Protein AF-A0A1E1MVP3-F1 (afdb_monomer)

Solvent-accessible surface area (backbone atoms only — not comparable to full-atom values): 10824 Å² total; per-residue (Å²): 91,40,32,38,31,72,46,99,88,71,44,66,45,82,46,84,36,57,92,91,64,66,75,75,60,40,77,59,86,79,88,74,74,61,94,80,25,64,49,39,46,82,33,49,86,76,66,42,78,87,32,74,37,32,61,58,55,52,50,46,51,53,51,22,48,77,73,72,25,74,27,30,36,40,69,60,37,40,40,60,90,85,43,67,64,62,55,45,68,72,43,52,85,49,44,64,58,49,24,73,73,45,67,44,53,60,59,52,77,73,69,41,70,62,81,82,51,52,71,71,63,62,56,53,51,36,73,84,66,87,62,98,47,66,35,48,50,45,59,70,42,30,78,72,69,74,50,88,80,85,89,64,93,85,63,43,41,68,54,40,39,52,54,50,52,51,47,50,52,54,51,58,63,47,54,68,57,77,77,106

Secondary structure (DSSP, 8-state):
-EEEEE-TTS-EEEEE--TTS---EEEE-----STT-SPPTTTTTT-GGGSTTHHHHHHHHHHHHHTT-SEEEEHHHHS-TT-HHHHHHHHHHHHHHHHHHH---HHHHTT--GGGS-HHHHHHTTTT---SSTTHHHHTTHHHHT------TTS-HHHHHHHHHHHHHHHHHHHHHHT-

pLDDT: mean 85.75, std 12.0, range [38.53, 96.44]

Nearest PDB structures (foldseek):
  7mq9-assembly1_LO  TM=2.225E-01  e=5.055E+00  Homo sapiens
  7mqa-assembly1_LO  TM=2.233E-01  e=8.620E+00  Homo sapiens

Mean predicted aligned error: 11.35 Å

Sequence (180 aa):
MRLLKFTPDGNLSLTEFSSHQLPQYAILSHTWGKDGDEVTSQEIPVDPRNKAGYAKIEFCGKRAAEDGLEYFWVDTCCIDKTSSAELQEAIGPYVSMLHEITGIAISALQGGDLLSFSVPERLTWAETRQTKREEDEAYSLFGIFDVRMSLDYGEGKTTAFERLQEEICKHAGKRHRDEV

Radius of gyration: 21.26 Å; Cα contacts (8 Å, |Δi|>4): 205; chains: 1; bounding box: 46×33×62 Å

Organism: Rhynchosporium secalis (NCBI:txid38038)

Structure (mmCIF, N/CA/C/O backbone):
data_AF-A0A1E1MVP3-F1
#
_entry.id   AF-A0A1E1MVP3-F1
#
loop_
_atom_site.group_PDB
_atom_site.id
_atom_site.type_symbol
_atom_site.label_atom_id
_atom_site.label_alt_id
_atom_site.label_comp_id
_atom_site.label_asym_id
_atom_site.label_entity_id
_atom_site.label_seq_id
_atom_site.pdbx_PDB_ins_code
_atom_site.Cartn_x
_atom_site.Cartn_y
_atom_site.Cartn_z
_atom_site.occupancy
_atom_site.B_iso_or_equiv
_atom_site.auth_seq_id
_atom_site.auth_comp_id
_atom_site.auth_asym_id
_atom_site.auth_atom_id
_atom_site.pdbx_PDB_model_num
ATOM 1 N N . MET A 1 1 ? 9.399 8.919 -13.571 1.00 84.06 1 MET A N 1
ATOM 2 C CA . MET A 1 1 ? 8.970 7.500 -13.511 1.00 84.06 1 MET A CA 1
ATOM 3 C C 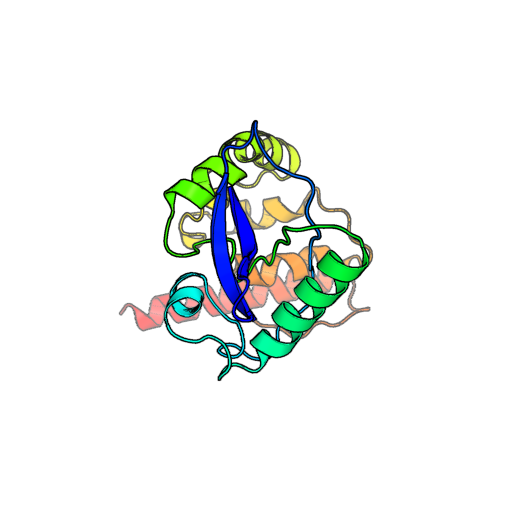. MET A 1 1 ? 10.068 6.634 -14.101 1.00 84.06 1 MET A C 1
ATOM 5 O O . MET A 1 1 ? 10.661 7.040 -15.091 1.00 84.06 1 MET A O 1
ATOM 9 N N . ARG A 1 2 ? 10.340 5.459 -13.528 1.00 90.38 2 ARG A N 1
ATOM 10 C CA . ARG A 1 2 ? 11.302 4.501 -14.092 1.00 90.38 2 ARG A CA 1
ATOM 11 C C . ARG A 1 2 ? 10.605 3.307 -14.708 1.00 90.38 2 ARG A C 1
ATOM 13 O O . ARG A 1 2 ? 9.595 2.860 -14.179 1.00 90.38 2 ARG A O 1
ATOM 20 N N . LEU A 1 3 ? 11.172 2.790 -15.788 1.00 93.44 3 LEU A N 1
ATOM 21 C CA . LEU A 1 3 ? 10.715 1.585 -16.472 1.00 93.44 3 LEU A CA 1
ATOM 22 C C . LEU A 1 3 ? 11.878 0.608 -16.632 1.00 93.44 3 LEU A C 1
ATOM 24 O O . LEU A 1 3 ? 13.029 1.023 -16.778 1.00 93.44 3 LEU A O 1
ATOM 28 N N . LEU A 1 4 ? 11.570 -0.684 -16.611 1.00 94.75 4 LEU A N 1
ATOM 29 C CA . LEU A 1 4 ? 12.503 -1.751 -16.942 1.00 94.75 4 LEU A CA 1
ATOM 30 C C . LEU A 1 4 ? 12.513 -2.012 -18.444 1.00 94.75 4 LEU A C 1
ATOM 32 O O . LEU A 1 4 ? 11.488 -1.896 -19.116 1.00 94.75 4 LEU A O 1
ATOM 36 N N . LYS A 1 5 ? 13.672 -2.442 -18.937 1.00 95.06 5 LYS A N 1
ATOM 37 C CA . LYS A 1 5 ? 13.821 -3.097 -20.236 1.00 95.06 5 LYS A CA 1
ATOM 38 C C . LYS A 1 5 ? 14.880 -4.186 -20.179 1.00 95.06 5 LYS A C 1
ATOM 40 O O . LYS A 1 5 ? 15.775 -4.143 -19.329 1.00 95.06 5 LYS A O 1
ATOM 45 N N . PHE A 1 6 ? 14.803 -5.121 -21.120 1.00 93.88 6 PHE A N 1
ATOM 46 C CA . PHE A 1 6 ? 15.916 -6.017 -21.400 1.00 93.88 6 PHE A CA 1
ATOM 47 C C . PHE A 1 6 ? 16.932 -5.332 -22.308 1.00 93.88 6 PHE A C 1
ATOM 49 O O . PHE A 1 6 ? 16.587 -4.740 -23.331 1.00 93.88 6 PHE A O 1
ATOM 56 N N . THR A 1 7 ? 18.198 -5.409 -21.931 1.00 90.12 7 THR A N 1
ATOM 57 C CA . THR A 1 7 ? 19.314 -5.011 -22.780 1.00 90.12 7 THR A CA 1
ATOM 58 C C . THR A 1 7 ? 19.594 -6.099 -23.831 1.00 90.12 7 THR A C 1
ATOM 60 O O . THR A 1 7 ? 19.158 -7.241 -23.664 1.00 90.12 7 THR A O 1
ATOM 63 N N . PRO A 1 8 ? 20.321 -5.796 -24.924 1.00 88.75 8 PRO A N 1
ATOM 64 C CA . PRO A 1 8 ? 20.622 -6.785 -25.969 1.00 88.75 8 PRO A CA 1
ATOM 65 C C . PRO A 1 8 ? 21.364 -8.040 -25.475 1.00 88.75 8 PRO A C 1
ATOM 67 O O . PRO A 1 8 ? 21.262 -9.100 -26.082 1.00 88.75 8 PRO A O 1
ATOM 70 N N . ASP A 1 9 ? 22.100 -7.927 -24.370 1.00 89.44 9 ASP A N 1
ATOM 71 C CA . ASP A 1 9 ? 22.793 -9.007 -23.657 1.00 89.44 9 ASP A CA 1
ATOM 72 C C . ASP A 1 9 ? 21.891 -9.782 -22.671 1.00 89.44 9 ASP A C 1
ATOM 74 O O . ASP A 1 9 ? 22.362 -10.687 -21.984 1.00 89.44 9 ASP A O 1
ATOM 78 N N . GLY A 1 10 ? 20.593 -9.466 -22.610 1.00 85.56 10 GLY A N 1
ATOM 79 C CA . GLY A 1 10 ? 19.603 -10.168 -21.786 1.00 85.56 10 GLY A CA 1
ATOM 80 C C . GLY A 1 10 ? 19.616 -9.779 -20.304 1.00 85.56 10 GLY A C 1
ATOM 81 O O . GLY A 1 10 ? 19.038 -10.486 -19.474 1.00 85.56 10 GLY A O 1
ATOM 82 N N . ASN A 1 11 ? 20.273 -8.673 -19.949 1.00 89.81 11 ASN A N 1
ATOM 83 C CA . ASN A 1 11 ? 20.263 -8.118 -18.598 1.00 89.81 11 ASN A CA 1
ATOM 84 C C . ASN A 1 11 ? 19.120 -7.105 -18.429 1.00 89.81 11 ASN A C 1
ATOM 86 O O . ASN A 1 11 ? 18.520 -6.650 -19.402 1.00 89.81 11 ASN A O 1
ATOM 90 N N . LEU A 1 12 ? 18.776 -6.776 -17.182 1.00 92.06 12 LEU A N 1
ATOM 91 C CA . LEU A 1 12 ? 17.776 -5.748 -16.889 1.00 92.06 12 LEU A CA 1
ATOM 92 C C . LEU A 1 12 ? 18.437 -4.381 -16.749 1.00 92.06 12 LEU A C 1
ATOM 94 O O . LEU A 1 12 ? 19.510 -4.250 -16.167 1.00 92.06 12 LEU A O 1
ATOM 98 N N . SER A 1 13 ? 17.749 -3.351 -17.230 1.00 92.94 13 SER A N 1
ATOM 99 C CA . SER A 1 13 ? 18.139 -1.958 -17.037 1.00 92.94 13 SER A CA 1
ATOM 100 C C . SER A 1 13 ? 16.930 -1.122 -16.629 1.00 92.94 13 SER A C 1
ATOM 102 O O . SER A 1 13 ? 15.841 -1.295 -17.177 1.00 92.94 13 SER A O 1
ATOM 104 N N . LEU A 1 14 ? 17.135 -0.210 -15.675 1.00 92.81 14 LEU A N 1
ATOM 105 C CA . LEU A 1 14 ? 16.173 0.827 -15.308 1.00 92.81 14 LEU A CA 1
ATOM 106 C C . LEU A 1 14 ? 16.440 2.083 -16.138 1.00 92.81 14 LEU A C 1
ATOM 108 O O . LEU A 1 14 ? 17.562 2.580 -16.180 1.00 92.81 14 LEU A O 1
ATOM 112 N N . THR A 1 15 ? 15.398 2.603 -16.779 1.00 92.19 15 THR A N 1
ATOM 113 C CA . THR A 1 15 ? 15.443 3.847 -17.557 1.00 92.19 15 THR A CA 1
ATOM 114 C C . THR A 1 15 ? 14.488 4.868 -16.950 1.00 92.19 15 THR A C 1
ATOM 116 O O . THR A 1 15 ? 13.333 4.545 -16.668 1.00 92.19 15 THR A O 1
ATOM 119 N N . GLU A 1 16 ? 14.963 6.095 -16.744 1.00 90.12 16 GLU A N 1
ATOM 120 C CA . GLU A 1 16 ? 14.170 7.208 -16.218 1.00 90.12 16 GLU A CA 1
ATOM 121 C C . GLU A 1 16 ? 13.454 7.978 -17.328 1.00 90.12 16 GLU A C 1
ATOM 123 O O . GLU A 1 16 ? 14.034 8.313 -18.359 1.00 90.12 16 GLU A O 1
ATOM 128 N N . PHE A 1 17 ? 12.188 8.298 -17.076 1.00 86.88 17 PHE A N 1
ATOM 129 C CA . PHE A 1 17 ? 11.327 9.080 -17.950 1.00 86.88 17 PHE A CA 1
ATOM 130 C C . PHE A 1 17 ? 10.625 10.192 -17.169 1.00 86.88 17 PHE A C 1
ATOM 132 O O . PHE A 1 17 ? 10.202 10.008 -16.020 1.00 86.88 17 PHE A O 1
ATOM 139 N N . SER A 1 18 ? 10.433 11.335 -17.827 1.00 81.81 18 SER A N 1
ATOM 140 C CA . SER A 1 18 ? 9.536 12.385 -17.343 1.00 81.81 18 SER A CA 1
ATOM 141 C C . SER A 1 18 ? 8.070 11.977 -17.550 1.00 81.81 18 SER A C 1
ATOM 143 O O . SER A 1 18 ? 7.749 11.203 -18.454 1.00 81.81 18 SER A O 1
ATOM 145 N N . SER A 1 19 ? 7.159 12.502 -16.727 1.00 70.25 19 SER A N 1
ATOM 146 C CA . SER A 1 19 ? 5.716 12.198 -16.793 1.00 70.25 19 SER A CA 1
ATOM 147 C C . SER A 1 19 ? 5.075 12.524 -18.149 1.00 70.25 19 SER A C 1
ATOM 149 O O . SER A 1 19 ? 4.086 11.904 -18.528 1.00 70.25 19 SER A O 1
ATOM 151 N N . HIS A 1 20 ? 5.644 13.468 -18.901 1.00 75.94 20 HIS A N 1
ATOM 152 C CA . HIS A 1 20 ? 5.130 13.919 -20.196 1.00 75.94 20 HIS A CA 1
ATOM 153 C C . HIS A 1 20 ? 5.689 13.143 -21.399 1.00 75.94 20 HIS A C 1
ATOM 155 O O . HIS A 1 20 ? 5.294 13.416 -22.531 1.00 75.94 20 HIS A O 1
ATOM 161 N N . GLN A 1 21 ? 6.614 12.202 -21.183 1.00 85.12 21 GLN A N 1
ATOM 162 C CA . GLN A 1 21 ? 7.318 11.476 -22.250 1.00 85.12 21 GLN A CA 1
ATOM 163 C C . GLN A 1 21 ? 7.393 9.973 -21.964 1.00 85.12 21 GLN A C 1
ATOM 165 O O . GLN A 1 21 ? 8.416 9.331 -22.200 1.00 85.12 21 GLN A O 1
ATOM 170 N N . LEU A 1 22 ? 6.311 9.408 -21.431 1.00 88.31 22 LEU A N 1
ATOM 171 C CA . LEU A 1 22 ? 6.244 7.977 -21.162 1.00 88.31 22 LEU A CA 1
ATOM 172 C C . LEU A 1 22 ? 5.999 7.194 -22.463 1.00 88.31 22 LEU A C 1
ATOM 174 O O . LEU A 1 22 ? 5.043 7.507 -23.181 1.00 88.31 22 LEU A O 1
ATOM 178 N N . PRO A 1 23 ? 6.826 6.178 -22.778 1.00 93.50 23 PRO A N 1
ATOM 179 C CA . PRO A 1 23 ? 6.538 5.254 -23.869 1.00 93.50 23 PRO A CA 1
ATOM 180 C C . PRO A 1 23 ? 5.327 4.378 -23.514 1.00 93.50 23 PRO A C 1
ATOM 182 O O . PRO A 1 23 ? 4.823 4.418 -22.394 1.00 93.50 23 PRO A O 1
ATOM 185 N N . GLN A 1 24 ? 4.864 3.547 -24.449 1.00 94.38 24 GLN A N 1
ATOM 186 C CA . GLN A 1 24 ? 3.963 2.450 -24.084 1.00 94.38 24 GLN A CA 1
ATOM 187 C C . GLN A 1 24 ? 4.744 1.401 -23.284 1.00 94.38 24 GLN A C 1
ATOM 189 O O . GLN A 1 24 ? 5.883 1.080 -23.629 1.00 94.38 24 GLN A O 1
ATOM 194 N N . TYR A 1 25 ? 4.140 0.881 -22.216 1.00 95.00 25 TYR A N 1
ATOM 195 C CA . TYR A 1 25 ? 4.764 -0.117 -21.351 1.00 95.00 25 TYR A CA 1
ATOM 196 C C . TYR A 1 25 ? 3.734 -1.081 -20.763 1.00 95.00 25 TYR A C 1
ATOM 198 O O . TYR A 1 25 ? 2.565 -0.733 -20.592 1.00 95.00 25 TYR A O 1
ATOM 206 N N . ALA A 1 26 ? 4.178 -2.294 -20.436 1.00 94.44 26 ALA A N 1
ATOM 207 C CA . ALA A 1 26 ? 3.371 -3.269 -19.706 1.00 94.44 26 ALA A CA 1
ATOM 208 C C . ALA A 1 26 ? 3.483 -3.045 -18.190 1.00 94.44 26 ALA A C 1
ATOM 210 O O . ALA A 1 26 ? 4.526 -2.624 -17.701 1.00 94.44 26 ALA A O 1
ATOM 211 N N . ILE A 1 27 ? 2.441 -3.368 -17.426 1.00 92.56 27 ILE A N 1
ATOM 212 C CA . ILE A 1 27 ? 2.468 -3.311 -15.956 1.00 92.56 27 ILE A CA 1
ATOM 213 C C . ILE A 1 27 ? 2.294 -4.719 -15.403 1.00 92.56 27 ILE A C 1
ATOM 215 O O . ILE A 1 27 ? 1.357 -5.423 -15.781 1.00 92.56 27 ILE A O 1
ATOM 219 N N . LEU A 1 28 ? 3.151 -5.101 -14.457 1.00 87.31 28 LEU A N 1
ATOM 220 C CA . LEU A 1 28 ? 2.947 -6.284 -13.632 1.00 87.31 28 LEU A CA 1
ATOM 221 C C . LEU A 1 28 ? 2.478 -5.868 -12.236 1.00 87.31 28 LEU A C 1
ATOM 223 O O . LEU A 1 28 ? 3.242 -5.300 -11.462 1.00 87.31 28 LEU A O 1
ATOM 227 N N . SER A 1 29 ? 1.238 -6.214 -11.897 1.00 75.56 29 SER A N 1
ATOM 228 C CA . SER A 1 29 ? 0.683 -6.071 -10.548 1.00 75.56 29 SER A CA 1
ATOM 229 C C . SER A 1 29 ? 0.390 -7.464 -9.994 1.00 75.56 29 SER A C 1
ATOM 231 O O . SER A 1 29 ? -0.440 -8.187 -10.544 1.00 75.56 29 SER A O 1
ATOM 233 N N . HIS A 1 30 ? 1.121 -7.894 -8.963 1.00 66.62 30 HIS A N 1
ATOM 234 C CA . HIS A 1 30 ? 0.937 -9.211 -8.353 1.00 66.62 30 HIS A CA 1
ATOM 235 C C . HIS A 1 30 ? 1.404 -9.225 -6.890 1.00 66.62 30 HIS A C 1
ATOM 237 O O . HIS A 1 30 ? 2.179 -8.374 -6.472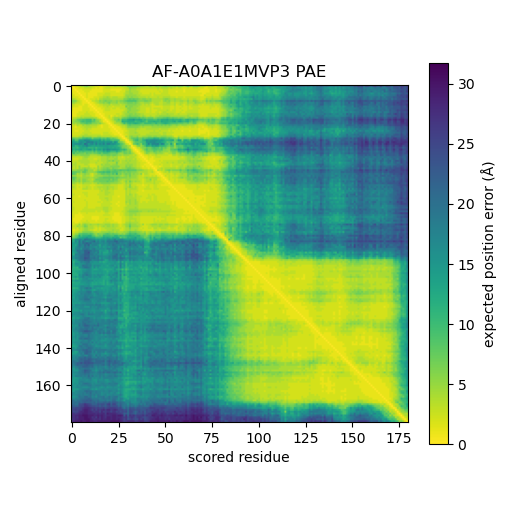 1.00 66.62 30 HIS A O 1
ATOM 243 N N . THR A 1 31 ? 0.962 -10.219 -6.115 1.00 62.75 31 THR A N 1
ATOM 244 C CA . THR A 1 31 ? 1.424 -10.418 -4.734 1.00 62.75 31 THR A CA 1
ATOM 245 C C . THR A 1 31 ? 2.797 -11.083 -4.719 1.00 62.75 31 THR A C 1
ATOM 247 O O . THR A 1 31 ? 2.984 -12.190 -5.254 1.00 62.75 31 THR A O 1
ATOM 250 N N . TRP A 1 32 ? 3.768 -10.414 -4.113 1.00 67.19 32 TRP A N 1
ATOM 251 C CA . TRP A 1 32 ? 5.122 -10.925 -3.963 1.00 67.19 32 TRP A CA 1
ATOM 252 C C . TRP A 1 32 ? 5.199 -12.079 -2.963 1.00 67.19 32 TRP A C 1
ATOM 254 O O . TRP A 1 32 ? 4.213 -12.434 -2.320 1.00 67.19 32 TRP A O 1
ATOM 264 N N . GLY A 1 33 ? 6.343 -12.766 -2.972 1.00 68.38 33 GLY A N 1
ATOM 265 C CA . GLY A 1 33 ? 6.618 -13.896 -2.085 1.00 68.38 33 GLY A CA 1
ATOM 266 C C . GLY A 1 33 ? 6.803 -13.448 -0.636 1.00 68.38 33 GLY A C 1
ATOM 267 O O . GLY A 1 33 ? 6.142 -12.528 -0.167 1.00 68.38 33 GLY A O 1
ATOM 268 N N . LYS A 1 34 ? 7.701 -14.103 0.097 1.00 73.75 34 LYS A N 1
ATOM 269 C CA . LYS A 1 34 ? 8.045 -13.646 1.448 1.00 73.75 34 LYS A CA 1
ATOM 270 C C . LYS A 1 34 ? 8.880 -12.367 1.367 1.00 73.75 34 LYS A C 1
ATOM 272 O O . LYS A 1 34 ? 9.561 -12.129 0.367 1.00 73.75 34 LYS A O 1
ATOM 277 N N . ASP A 1 35 ? 8.882 -11.592 2.448 1.00 61.69 35 ASP A N 1
ATOM 278 C CA . ASP A 1 35 ? 9.793 -10.458 2.600 1.00 61.69 35 ASP A CA 1
ATOM 279 C C . ASP A 1 35 ? 11.242 -10.918 2.348 1.00 61.69 35 ASP A C 1
ATOM 281 O O . ASP A 1 35 ? 11.720 -11.874 2.963 1.00 61.69 35 ASP A O 1
ATOM 285 N N . GLY A 1 36 ? 11.921 -10.266 1.398 1.00 69.56 36 GLY A N 1
ATOM 286 C CA . GLY A 1 36 ? 13.268 -10.627 0.933 1.00 69.56 3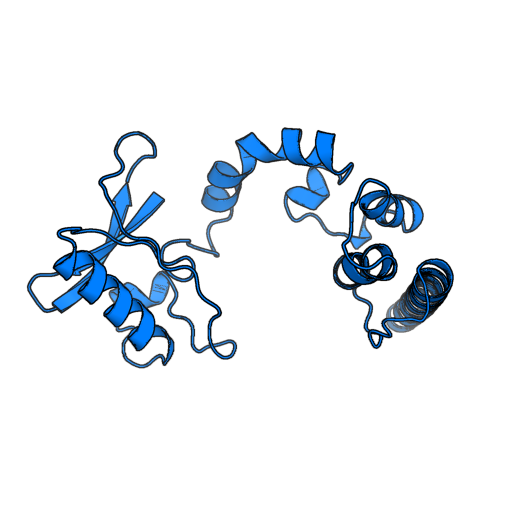6 GLY A CA 1
ATOM 287 C C . GLY A 1 36 ? 13.329 -11.303 -0.444 1.00 69.56 36 GLY A C 1
ATOM 288 O O . GLY A 1 36 ? 14.384 -11.268 -1.078 1.00 69.56 36 GLY A O 1
ATOM 289 N N . ASP A 1 37 ? 12.211 -11.832 -0.950 1.00 81.19 37 ASP A N 1
ATOM 290 C CA . ASP A 1 37 ? 12.141 -12.428 -2.294 1.00 81.19 37 ASP A CA 1
ATOM 291 C C . ASP A 1 37 ? 11.994 -11.372 -3.407 1.00 81.19 37 ASP A C 1
ATOM 293 O O . ASP A 1 37 ? 12.251 -11.667 -4.576 1.00 81.19 37 ASP A O 1
ATOM 297 N N . GLU A 1 38 ? 11.565 -10.153 -3.067 1.00 85.38 38 GLU A N 1
ATOM 298 C CA . GLU A 1 38 ? 11.391 -9.033 -4.001 1.00 85.38 38 GLU A CA 1
ATOM 299 C C . GLU A 1 38 ? 12.730 -8.474 -4.478 1.00 85.38 38 GLU A C 1
ATOM 301 O O . GLU A 1 38 ? 13.622 -8.214 -3.670 1.00 85.38 38 GLU A O 1
ATOM 306 N N . VAL A 1 39 ? 12.844 -8.214 -5.781 1.00 86.62 39 VAL A N 1
ATOM 307 C CA . VAL A 1 39 ? 13.969 -7.462 -6.355 1.00 86.62 39 VAL A CA 1
ATOM 308 C C . VAL A 1 39 ? 13.699 -5.970 -6.192 1.00 86.62 39 VAL A C 1
ATOM 310 O O . VAL A 1 39 ? 12.629 -5.499 -6.593 1.00 86.62 39 VAL A O 1
ATOM 313 N N . THR A 1 40 ? 14.665 -5.234 -5.644 1.00 87.56 40 THR A N 1
ATOM 314 C CA . THR A 1 40 ? 14.588 -3.776 -5.473 1.00 87.56 40 THR A CA 1
ATOM 315 C C . THR A 1 40 ? 15.305 -3.021 -6.593 1.00 87.56 40 THR A C 1
ATOM 317 O O . THR A 1 40 ? 16.042 -3.600 -7.393 1.00 87.56 40 THR A O 1
ATOM 320 N N . SER A 1 41 ? 15.112 -1.699 -6.657 1.00 84.38 41 SER A N 1
ATOM 321 C CA . SER A 1 41 ? 15.762 -0.844 -7.660 1.00 84.38 41 SER A CA 1
ATOM 322 C C . SER A 1 41 ? 17.294 -0.884 -7.568 1.00 84.38 41 SER A C 1
ATOM 324 O O . SER A 1 41 ? 17.975 -0.827 -8.591 1.00 84.38 41 SER A O 1
ATOM 326 N N . GLN A 1 42 ? 17.840 -1.040 -6.358 1.00 85.75 42 GLN A N 1
ATOM 327 C CA . GLN A 1 42 ? 19.280 -1.090 -6.087 1.00 85.75 42 GLN A CA 1
ATOM 328 C C . GLN A 1 42 ? 19.941 -2.396 -6.551 1.00 85.75 42 GLN A C 1
ATOM 330 O O . GLN A 1 42 ? 21.155 -2.436 -6.734 1.00 85.75 42 GLN A O 1
ATOM 335 N N . GLU A 1 43 ? 19.164 -3.460 -6.754 1.00 86.94 43 GLU A N 1
ATOM 336 C CA . GLU A 1 43 ? 19.680 -4.788 -7.110 1.00 86.94 43 GLU A CA 1
ATOM 337 C C . GLU A 1 43 ? 19.717 -5.032 -8.618 1.00 86.94 43 GLU A C 1
ATOM 339 O O . GLU A 1 43 ? 20.499 -5.861 -9.087 1.00 86.94 43 GLU A O 1
ATOM 344 N N . ILE A 1 44 ? 18.930 -4.267 -9.383 1.00 87.19 44 ILE A N 1
ATOM 345 C CA . ILE A 1 44 ? 18.949 -4.277 -10.850 1.00 87.19 44 ILE A CA 1
ATOM 346 C C . ILE A 1 44 ? 20.370 -4.123 -11.431 1.00 87.19 44 ILE A C 1
ATOM 348 O O . ILE A 1 44 ? 20.705 -4.910 -12.315 1.00 87.19 44 ILE A O 1
ATOM 352 N N . PRO A 1 45 ? 21.229 -3.187 -10.970 1.00 85.00 45 PRO A N 1
ATOM 353 C CA . PRO A 1 45 ? 22.573 -3.026 -11.530 1.00 85.00 45 PRO A CA 1
ATOM 354 C C . PRO A 1 45 ? 23.613 -4.061 -11.061 1.00 85.00 45 PRO A C 1
ATOM 356 O O . PRO A 1 45 ? 24.707 -4.070 -11.621 1.00 85.00 45 PRO A O 1
ATOM 359 N N . VAL A 1 46 ? 23.333 -4.887 -10.041 1.00 82.94 46 VAL A N 1
ATOM 360 C CA . VAL A 1 46 ? 24.341 -5.781 -9.429 1.00 82.94 46 VAL A CA 1
ATOM 361 C C . VAL A 1 46 ? 24.201 -7.222 -9.923 1.00 82.94 46 VAL A C 1
ATOM 363 O O . VAL A 1 46 ? 25.159 -7.745 -10.479 1.00 82.94 46 VAL A O 1
ATOM 366 N N . ASP A 1 47 ? 23.034 -7.841 -9.724 1.00 83.75 47 ASP A N 1
ATOM 367 C CA . ASP A 1 47 ? 22.537 -9.076 -10.364 1.00 83.75 47 ASP A CA 1
ATOM 368 C C . ASP A 1 47 ? 21.283 -9.531 -9.587 1.00 83.75 47 ASP A C 1
ATOM 370 O O . ASP A 1 47 ? 21.405 -10.078 -8.487 1.00 83.75 47 ASP A O 1
ATOM 374 N N . PRO A 1 48 ? 20.067 -9.326 -10.118 1.00 86.50 48 PRO A N 1
ATOM 375 C CA . PRO A 1 48 ? 18.840 -9.665 -9.402 1.00 86.50 48 PRO A CA 1
ATOM 376 C C . PRO A 1 48 ? 18.457 -11.156 -9.486 1.00 86.50 48 PRO A C 1
ATOM 378 O O . PRO A 1 48 ? 17.478 -11.567 -8.863 1.00 86.50 48 PRO A O 1
ATOM 381 N N . ARG A 1 49 ? 19.180 -11.984 -10.259 1.00 87.06 49 ARG A N 1
ATOM 382 C CA . ARG A 1 49 ? 18.780 -13.370 -10.598 1.00 87.06 49 ARG A CA 1
ATOM 383 C C . ARG A 1 49 ? 18.748 -14.3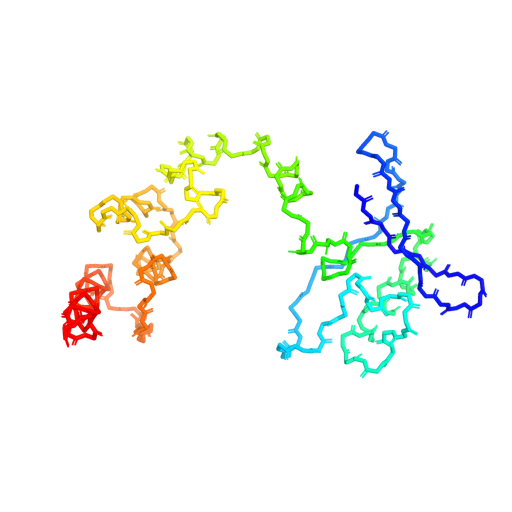32 -9.415 1.00 87.06 49 ARG A C 1
ATOM 385 O O . ARG A 1 49 ? 18.122 -15.386 -9.501 1.00 87.06 49 ARG A O 1
ATOM 392 N N . ASN A 1 50 ? 19.430 -13.994 -8.327 1.00 85.75 50 ASN A N 1
ATOM 393 C CA . ASN A 1 50 ? 19.465 -14.8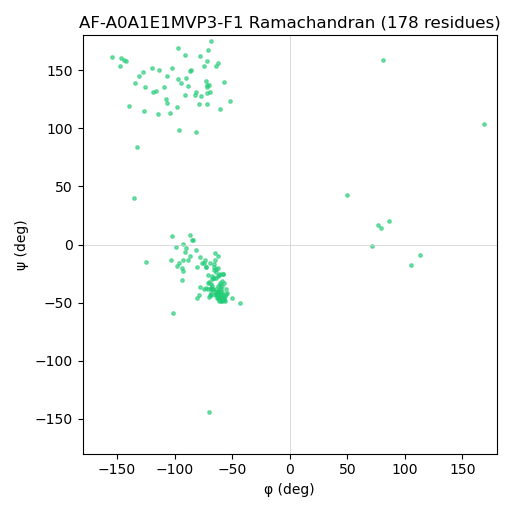02 -7.110 1.00 85.75 50 ASN A CA 1
ATOM 394 C C . ASN A 1 50 ? 18.153 -14.750 -6.306 1.00 85.75 50 ASN A C 1
ATOM 396 O O . ASN A 1 50 ? 17.958 -15.580 -5.417 1.00 85.75 50 ASN A O 1
ATOM 400 N N . LYS A 1 51 ? 17.250 -13.811 -6.610 1.00 85.31 51 LYS A N 1
ATOM 401 C CA . LYS A 1 51 ? 15.979 -13.654 -5.905 1.00 85.31 51 LYS A CA 1
ATOM 402 C C . LYS A 1 51 ? 14.837 -14.386 -6.592 1.00 85.31 51 LYS A C 1
ATOM 404 O O . LYS A 1 51 ? 14.656 -14.297 -7.804 1.00 85.31 51 LYS A O 1
ATOM 409 N N . ALA A 1 52 ? 13.986 -15.033 -5.796 1.00 84.56 52 ALA A N 1
ATOM 410 C CA . ALA A 1 52 ? 12.806 -15.735 -6.300 1.00 84.56 52 ALA A CA 1
ATOM 411 C C . ALA A 1 52 ? 11.842 -14.804 -7.065 1.00 84.56 52 ALA A C 1
ATOM 413 O O . ALA A 1 52 ? 11.202 -15.228 -8.029 1.00 84.56 52 ALA A O 1
ATOM 414 N N . GLY A 1 53 ? 11.771 -13.523 -6.688 1.00 85.00 53 GLY A N 1
ATOM 415 C CA . GLY A 1 53 ? 10.983 -12.509 -7.386 1.00 85.00 53 GLY A CA 1
ATOM 416 C C . GLY A 1 53 ? 11.453 -12.221 -8.815 1.00 85.00 53 GLY A C 1
ATOM 417 O O . GLY A 1 53 ? 10.635 -11.820 -9.644 1.00 85.00 53 GLY A O 1
ATOM 418 N N . TYR A 1 54 ? 12.721 -12.491 -9.151 1.00 89.69 54 TYR A N 1
ATOM 419 C CA . TYR A 1 54 ? 13.259 -12.240 -10.491 1.00 89.69 54 TYR A CA 1
ATOM 420 C C . TYR A 1 54 ? 12.510 -13.004 -11.580 1.00 89.69 54 TYR A C 1
ATOM 422 O O . TYR A 1 54 ? 12.241 -12.447 -12.639 1.00 89.69 54 TYR A O 1
ATOM 430 N N . ALA A 1 55 ? 12.093 -14.244 -11.309 1.00 89.62 55 ALA A N 1
ATOM 431 C CA . ALA A 1 55 ? 11.356 -15.057 -12.277 1.00 89.62 55 ALA A CA 1
ATOM 432 C C . ALA A 1 55 ? 10.072 -14.364 -12.768 1.00 89.62 55 ALA A C 1
ATOM 434 O O . ALA A 1 55 ? 9.683 -14.502 -13.927 1.00 89.62 55 ALA A O 1
ATOM 435 N N . LYS A 1 56 ? 9.423 -13.578 -11.903 1.00 88.56 56 LYS A N 1
ATOM 436 C CA . LYS A 1 56 ? 8.197 -12.848 -12.245 1.00 88.56 56 LYS A CA 1
ATOM 437 C C . LYS A 1 56 ? 8.486 -11.593 -13.068 1.00 88.56 56 LYS A C 1
ATOM 439 O O . LYS A 1 56 ? 7.735 -11.281 -13.989 1.00 88.56 56 LYS A O 1
ATOM 444 N N . ILE A 1 57 ? 9.593 -10.913 -12.772 1.00 91.31 57 ILE A N 1
ATOM 445 C CA . ILE A 1 57 ? 10.095 -9.791 -13.578 1.00 91.31 57 ILE A CA 1
ATOM 446 C C . ILE A 1 57 ? 10.459 -10.287 -14.975 1.00 91.31 57 ILE A C 1
ATOM 448 O O . ILE A 1 57 ? 10.049 -9.693 -15.970 1.00 91.31 57 ILE A O 1
ATOM 452 N N . GLU A 1 58 ? 11.168 -11.413 -15.048 1.00 92.69 58 GLU A N 1
ATOM 453 C CA . GLU A 1 58 ? 11.563 -12.027 -16.307 1.00 92.69 58 GLU A CA 1
ATOM 454 C C . GLU A 1 58 ? 10.342 -12.436 -17.140 1.00 92.69 58 GLU A C 1
ATOM 456 O O . GLU A 1 58 ? 10.275 -12.142 -18.333 1.00 92.69 58 GLU A O 1
ATOM 461 N N . PHE A 1 59 ? 9.344 -13.053 -16.501 1.00 91.94 59 PHE A N 1
ATOM 462 C CA . PHE A 1 59 ? 8.067 -13.379 -17.129 1.00 91.94 59 PHE A CA 1
ATOM 463 C C . PHE A 1 59 ? 7.377 -12.137 -17.709 1.00 91.94 59 PHE A C 1
ATOM 465 O O . PHE A 1 59 ? 6.958 -12.156 -18.867 1.00 91.94 59 PHE A O 1
ATOM 472 N N . CYS A 1 60 ? 7.284 -11.052 -16.934 1.00 93.12 60 CYS A N 1
ATOM 473 C CA . CYS A 1 60 ? 6.666 -9.816 -17.404 1.00 93.12 60 CYS A CA 1
ATOM 474 C C . CYS A 1 60 ? 7.407 -9.228 -18.602 1.00 93.12 60 CYS A C 1
ATOM 476 O O . CYS A 1 60 ? 6.763 -8.905 -19.596 1.00 93.12 60 CYS A O 1
ATOM 478 N N . GLY A 1 61 ? 8.737 -9.145 -18.547 1.00 93.25 61 GLY A N 1
ATOM 479 C CA . GLY A 1 61 ? 9.514 -8.612 -19.661 1.00 93.25 61 GLY A CA 1
ATOM 480 C C . GLY A 1 61 ? 9.403 -9.471 -20.926 1.00 93.25 61 GLY A C 1
ATOM 481 O O . GLY A 1 61 ? 9.293 -8.929 -22.022 1.00 93.25 61 GLY A O 1
ATOM 482 N N . LYS A 1 62 ? 9.367 -10.807 -20.791 1.00 94.00 62 LYS A N 1
ATOM 483 C CA . LYS A 1 62 ? 9.145 -11.722 -21.925 1.00 94.00 62 LYS A CA 1
ATOM 484 C C . LYS A 1 62 ? 7.771 -11.501 -22.555 1.00 94.00 62 LYS A C 1
ATOM 486 O O . LYS A 1 62 ? 7.683 -11.375 -23.771 1.00 94.00 62 LYS A O 1
ATOM 491 N N . ARG A 1 63 ? 6.716 -11.389 -21.739 1.00 95.31 63 ARG A N 1
ATOM 492 C CA . ARG A 1 63 ? 5.365 -11.097 -22.237 1.00 95.31 63 ARG A CA 1
ATOM 493 C C . ARG A 1 63 ? 5.277 -9.712 -22.881 1.00 95.31 63 ARG A C 1
ATOM 495 O O . ARG A 1 63 ? 4.738 -9.596 -23.970 1.00 95.31 63 ARG A O 1
ATOM 502 N N . ALA A 1 64 ? 5.863 -8.686 -22.266 1.00 94.88 64 ALA A N 1
ATOM 503 C CA . ALA A 1 64 ? 5.915 -7.346 -22.845 1.00 94.88 64 ALA A CA 1
ATOM 504 C C . ALA A 1 64 ? 6.566 -7.365 -24.239 1.00 94.88 64 ALA A C 1
ATOM 506 O O . ALA A 1 64 ? 6.010 -6.805 -25.179 1.00 94.88 64 ALA A O 1
ATOM 507 N N . ALA A 1 65 ? 7.680 -8.087 -24.398 1.00 93.38 65 ALA A N 1
ATOM 508 C CA . ALA A 1 65 ? 8.349 -8.239 -25.686 1.00 93.38 65 ALA A CA 1
ATOM 509 C C . ALA A 1 65 ? 7.499 -8.996 -26.726 1.00 93.38 65 ALA A C 1
ATOM 511 O O . ALA A 1 65 ? 7.464 -8.584 -27.885 1.00 93.38 65 ALA A O 1
ATOM 512 N N . GLU A 1 66 ? 6.795 -10.066 -26.329 1.00 95.25 66 GLU A N 1
ATOM 513 C CA . GLU A 1 66 ? 5.824 -10.772 -27.190 1.00 95.25 66 GLU A CA 1
ATOM 514 C C . GLU A 1 66 ? 4.707 -9.835 -27.678 1.00 95.25 66 GLU A C 1
ATOM 516 O O . GLU A 1 66 ? 4.281 -9.927 -28.830 1.00 95.25 66 GLU A O 1
ATOM 521 N N . ASP A 1 67 ? 4.293 -8.897 -26.827 1.00 95.06 67 ASP A N 1
ATOM 522 C CA . ASP A 1 67 ? 3.264 -7.897 -27.114 1.00 95.06 67 ASP A CA 1
ATOM 523 C C . ASP A 1 67 ? 3.820 -6.646 -27.838 1.00 95.06 67 ASP A C 1
ATOM 525 O O . ASP A 1 67 ? 3.085 -5.691 -28.095 1.00 95.06 67 ASP A O 1
ATOM 529 N N . GLY A 1 68 ? 5.113 -6.629 -28.194 1.00 94.56 68 GLY A N 1
ATOM 530 C CA . GLY A 1 68 ? 5.763 -5.522 -28.908 1.00 94.56 68 GLY A CA 1
ATOM 531 C C . GLY A 1 68 ? 6.090 -4.298 -28.041 1.00 94.56 68 GLY A C 1
ATOM 532 O O . GLY A 1 68 ? 6.338 -3.215 -28.573 1.00 94.56 68 GLY A O 1
ATOM 533 N N . LEU A 1 69 ? 6.096 -4.452 -26.718 1.00 96.38 69 LEU A N 1
ATOM 534 C CA . LEU A 1 69 ? 6.409 -3.408 -25.747 1.00 96.38 69 LEU A CA 1
ATOM 535 C C . LEU A 1 69 ? 7.871 -3.531 -25.295 1.00 96.38 69 LEU A C 1
ATOM 537 O O . LEU A 1 69 ? 8.274 -4.528 -24.701 1.00 96.38 69 LEU A O 1
ATOM 541 N N . GLU A 1 70 ? 8.672 -2.493 -25.552 1.00 95.62 70 GLU A N 1
ATOM 542 C CA . GLU A 1 70 ? 10.084 -2.444 -25.126 1.00 95.62 70 GLU A CA 1
ATOM 543 C C . GLU A 1 70 ? 10.221 -2.290 -23.602 1.00 95.62 70 GLU A C 1
ATOM 545 O O . GLU A 1 70 ? 11.170 -2.796 -22.998 1.00 95.62 70 GLU A O 1
ATOM 550 N N . TYR A 1 71 ? 9.268 -1.591 -22.984 1.00 96.44 71 TYR A N 1
ATOM 551 C CA . TYR A 1 71 ? 9.320 -1.209 -21.581 1.00 96.44 71 TYR A CA 1
ATOM 552 C C . TYR A 1 71 ? 8.237 -1.906 -20.764 1.00 96.44 71 TYR A C 1
ATOM 554 O O . TYR A 1 71 ? 7.132 -2.179 -21.238 1.00 96.44 71 TYR A O 1
ATOM 562 N N . PHE A 1 72 ? 8.536 -2.144 -19.493 1.00 95.62 72 PHE A N 1
ATOM 563 C CA . PHE A 1 72 ? 7.576 -2.659 -18.528 1.00 95.62 72 PHE A CA 1
ATOM 564 C C . PHE A 1 72 ? 7.839 -2.101 -17.129 1.00 95.62 72 PHE A C 1
ATOM 566 O O . PHE A 1 72 ? 8.917 -1.584 -16.835 1.00 95.62 72 PHE A O 1
ATOM 573 N N . TRP A 1 73 ? 6.831 -2.166 -16.269 1.00 94.31 73 TRP A N 1
ATOM 574 C CA . TRP A 1 73 ? 6.855 -1.593 -14.933 1.00 94.31 73 TRP A CA 1
ATOM 575 C C . TRP A 1 73 ? 6.506 -2.631 -13.876 1.00 94.31 73 TRP A C 1
ATOM 577 O O . TRP A 1 73 ? 5.547 -3.396 -14.015 1.00 94.31 73 TRP A O 1
ATOM 587 N N . VAL A 1 74 ? 7.296 -2.616 -12.807 1.00 90.69 74 VAL A N 1
ATOM 588 C CA . VAL A 1 74 ? 7.185 -3.503 -11.655 1.00 90.69 74 VAL A CA 1
ATOM 589 C C . VAL A 1 74 ? 7.435 -2.672 -10.398 1.00 90.69 74 VAL A C 1
ATOM 591 O O . VAL A 1 74 ? 8.513 -2.104 -10.230 1.00 90.69 74 VAL A O 1
ATOM 594 N N . ASP A 1 75 ? 6.450 -2.595 -9.510 1.00 84.44 75 ASP A N 1
ATOM 595 C CA . ASP A 1 75 ? 6.440 -1.696 -8.350 1.00 84.44 75 ASP A CA 1
ATOM 596 C C . ASP A 1 75 ? 7.663 -1.836 -7.432 1.00 84.44 75 ASP A C 1
ATOM 598 O O . ASP A 1 75 ? 8.204 -0.834 -6.965 1.00 84.44 75 ASP A O 1
ATOM 602 N N . THR A 1 76 ? 8.151 -3.057 -7.215 1.00 84.12 76 THR A N 1
ATOM 603 C CA . THR A 1 76 ? 9.255 -3.323 -6.277 1.00 84.12 76 THR A CA 1
ATOM 604 C C . THR A 1 76 ? 10.591 -2.726 -6.687 1.00 84.12 76 THR A C 1
ATOM 606 O O . THR A 1 76 ? 11.400 -2.408 -5.817 1.00 84.12 76 THR A O 1
ATOM 609 N N . CYS A 1 77 ? 10.834 -2.573 -7.990 1.00 86.38 77 CYS A N 1
ATOM 610 C CA . CYS A 1 77 ? 12.124 -2.137 -8.528 1.00 86.38 77 CYS A CA 1
ATOM 611 C C . CYS A 1 77 ? 12.041 -0.900 -9.428 1.00 86.38 77 CYS A C 1
ATOM 613 O O . CYS A 1 77 ? 13.064 -0.261 -9.662 1.00 86.38 77 CYS A O 1
ATOM 615 N N . CYS A 1 78 ? 10.852 -0.512 -9.894 1.00 86.12 78 CYS A N 1
ATOM 616 C CA . CYS A 1 78 ? 10.643 0.742 -10.619 1.00 86.12 78 CYS A CA 1
ATOM 617 C C . CYS A 1 78 ? 10.342 1.936 -9.697 1.00 86.12 78 CYS A C 1
ATOM 619 O O . CYS A 1 78 ? 10.406 3.078 -10.155 1.00 86.12 78 CYS A O 1
ATOM 621 N N . ILE A 1 79 ? 10.029 1.692 -8.420 1.00 80.44 79 ILE A N 1
ATOM 622 C CA . ILE A 1 79 ? 9.927 2.725 -7.384 1.00 80.44 79 ILE A CA 1
ATOM 623 C C . ILE A 1 79 ? 11.137 2.599 -6.459 1.00 80.44 79 ILE A C 1
ATOM 625 O O . ILE A 1 79 ? 11.379 1.545 -5.871 1.00 80.44 79 ILE A O 1
ATOM 629 N N . ASP A 1 80 ? 11.885 3.684 -6.282 1.00 72.88 80 ASP A N 1
ATOM 630 C CA . ASP A 1 80 ? 12.880 3.765 -5.218 1.00 72.88 80 ASP A CA 1
ATOM 631 C C . ASP A 1 80 ? 12.191 4.129 -3.916 1.00 72.88 80 ASP A C 1
ATOM 633 O O . ASP A 1 80 ? 11.954 5.296 -3.611 1.00 72.88 80 ASP A O 1
ATOM 637 N N . LYS A 1 81 ? 11.911 3.091 -3.132 1.00 65.69 81 LYS A N 1
ATOM 638 C CA . LYS A 1 81 ? 11.323 3.201 -1.797 1.00 65.69 81 LYS A CA 1
ATOM 639 C C . LYS A 1 81 ? 12.225 3.974 -0.810 1.00 65.69 81 LYS A C 1
ATOM 641 O O . LYS A 1 81 ? 11.766 4.293 0.280 1.00 65.69 81 LYS A O 1
ATOM 646 N N . THR A 1 82 ? 13.481 4.283 -1.164 1.00 63.31 82 THR A N 1
ATOM 647 C CA . THR A 1 82 ? 14.407 5.087 -0.340 1.00 63.31 82 THR A CA 1
ATOM 648 C C . THR A 1 82 ? 14.375 6.585 -0.663 1.00 63.31 82 THR A C 1
ATOM 650 O O . THR A 1 82 ? 14.848 7.391 0.138 1.00 63.31 82 THR A O 1
ATOM 653 N N . SER A 1 83 ? 13.770 6.981 -1.789 1.00 63.75 83 SER A N 1
ATOM 654 C CA . SER A 1 83 ? 13.609 8.383 -2.179 1.00 63.75 83 SER A CA 1
ATOM 655 C C . SER A 1 83 ? 12.230 8.896 -1.761 1.00 63.75 83 SER A C 1
ATOM 657 O O . SER A 1 83 ? 11.228 8.688 -2.447 1.00 63.75 83 SER A O 1
ATOM 659 N N . SER A 1 84 ? 12.168 9.603 -0.628 1.00 59.81 84 SER A N 1
ATOM 660 C CA . SER A 1 84 ? 10.934 10.251 -0.156 1.00 59.81 84 SER A CA 1
ATOM 661 C C . SER A 1 84 ? 10.402 11.304 -1.135 1.00 59.81 84 SER A C 1
ATOM 663 O O . SER A 1 84 ? 9.195 11.525 -1.189 1.00 59.81 84 SER A O 1
ATOM 665 N N . ALA A 1 85 ? 11.277 11.904 -1.951 1.00 56.94 85 ALA A N 1
ATOM 666 C CA . ALA A 1 85 ? 10.919 12.917 -2.940 1.00 56.94 85 ALA A CA 1
ATOM 667 C C . ALA A 1 85 ? 10.076 12.351 -4.098 1.00 56.94 85 ALA A C 1
ATOM 669 O O . ALA A 1 85 ? 9.079 12.962 -4.474 1.00 56.94 85 ALA A O 1
ATOM 670 N N . GLU A 1 86 ? 10.405 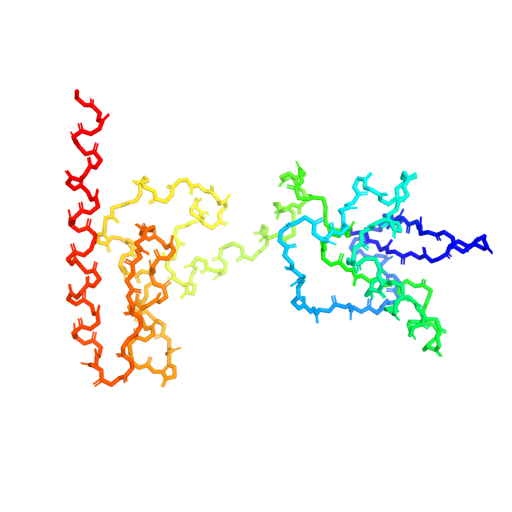11.162 -4.618 1.00 56.81 86 GLU A N 1
ATOM 671 C CA . GLU A 1 86 ? 9.589 10.528 -5.669 1.00 56.81 86 GLU A CA 1
ATOM 672 C C . GLU A 1 86 ? 8.207 10.111 -5.148 1.00 56.81 86 GLU A C 1
ATOM 674 O O . GLU A 1 86 ? 7.207 10.234 -5.859 1.00 56.81 86 GLU A O 1
ATOM 679 N N . LEU A 1 87 ? 8.134 9.662 -3.889 1.00 59.62 87 LEU A N 1
ATOM 680 C CA . LEU A 1 87 ? 6.868 9.341 -3.231 1.00 59.62 87 LEU A CA 1
ATOM 681 C C . LEU A 1 87 ? 5.987 10.597 -3.093 1.00 59.62 87 LEU A C 1
ATOM 683 O O . LEU A 1 87 ? 4.782 10.551 -3.342 1.00 59.62 87 LEU A O 1
ATOM 687 N N . GLN A 1 88 ? 6.597 11.735 -2.749 1.00 61.19 88 GLN A N 1
ATOM 688 C CA . GLN A 1 88 ? 5.906 13.014 -2.591 1.00 61.19 88 GLN A CA 1
ATOM 689 C C . GLN A 1 88 ? 5.444 13.617 -3.923 1.00 61.19 88 GLN A C 1
ATOM 691 O O . GLN A 1 88 ? 4.337 14.149 -3.976 1.00 61.19 88 GLN A O 1
ATOM 696 N N . GLU A 1 89 ? 6.224 13.508 -5.003 1.00 64.88 89 GLU A N 1
ATOM 697 C CA . GLU A 1 89 ? 5.804 13.973 -6.335 1.00 64.88 89 GLU A CA 1
ATOM 698 C C . GLU A 1 89 ? 4.664 13.127 -6.920 1.00 64.88 89 GLU A C 1
ATOM 700 O O . GLU A 1 89 ? 3.751 13.670 -7.544 1.00 64.88 89 GLU A O 1
ATOM 705 N N . ALA A 1 90 ? 4.678 11.808 -6.699 1.00 64.38 90 ALA A N 1
ATOM 706 C CA . ALA A 1 90 ? 3.650 10.909 -7.222 1.00 64.38 90 ALA A CA 1
ATOM 707 C C . ALA A 1 90 ? 2.314 11.023 -6.469 1.00 64.38 90 ALA A C 1
ATOM 709 O O . ALA A 1 90 ? 1.248 10.956 -7.083 1.00 64.38 90 ALA A O 1
ATOM 710 N N . ILE A 1 91 ? 2.364 11.191 -5.143 1.00 67.62 91 ILE A N 1
ATOM 711 C CA . ILE A 1 91 ? 1.169 11.216 -4.286 1.00 67.62 91 ILE A CA 1
ATOM 712 C C . ILE A 1 91 ? 0.668 12.645 -4.060 1.00 67.62 91 ILE A C 1
ATOM 714 O O . ILE A 1 91 ? -0.537 12.845 -3.926 1.00 67.62 91 ILE A O 1
ATOM 718 N N . GLY A 1 92 ? 1.560 13.641 -4.057 1.00 72.69 92 GLY A N 1
ATOM 719 C CA . GLY A 1 92 ? 1.281 15.043 -3.722 1.00 72.69 92 GLY A CA 1
ATOM 720 C C . GLY A 1 92 ? -0.008 15.611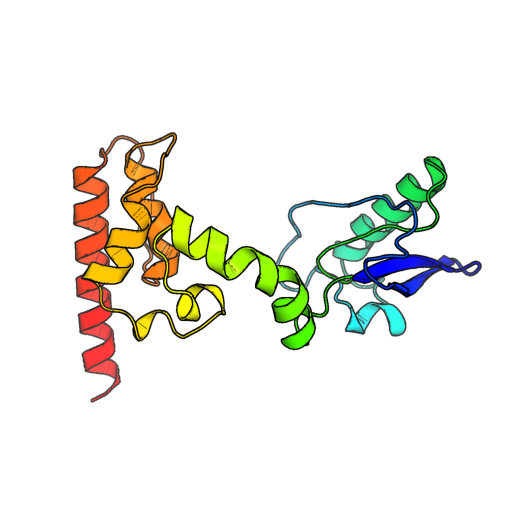 -4.327 1.00 72.69 92 GLY A C 1
ATOM 721 O O . GLY A 1 92 ? -0.832 16.121 -3.566 1.00 72.69 92 GLY A O 1
ATOM 722 N N . PRO A 1 93 ? -0.252 15.465 -5.645 1.00 79.31 93 PRO A N 1
ATOM 723 C CA . PRO A 1 93 ? -1.479 15.945 -6.286 1.00 79.31 93 PRO A CA 1
ATOM 724 C C . PRO A 1 93 ? -2.777 15.319 -5.748 1.00 79.31 93 PRO A C 1
ATOM 726 O O . PRO A 1 93 ? -3.838 15.930 -5.847 1.00 79.31 93 PRO A O 1
ATOM 729 N N . TYR A 1 94 ? -2.710 14.113 -5.179 1.00 86.19 94 TYR A N 1
ATOM 730 C CA . TYR A 1 94 ? -3.868 13.367 -4.683 1.00 86.19 94 TYR A CA 1
ATOM 731 C C . TYR A 1 94 ? -4.107 13.547 -3.181 1.00 86.19 94 TYR A C 1
ATOM 733 O O . TYR A 1 94 ? -5.202 13.248 -2.712 1.00 86.19 94 TYR A O 1
ATOM 741 N N . VAL A 1 95 ? -3.129 14.049 -2.417 1.00 89.06 95 VAL A N 1
ATOM 742 C CA . VAL A 1 95 ? -3.219 14.132 -0.946 1.00 89.06 95 VAL A CA 1
ATOM 743 C C . VAL A 1 95 ? -4.422 14.959 -0.492 1.00 89.06 95 VAL A C 1
ATOM 745 O O . VAL A 1 95 ? -5.168 14.520 0.381 1.00 89.06 95 VAL A O 1
ATOM 748 N N . SER A 1 96 ? -4.649 16.125 -1.101 1.00 88.50 96 SER A N 1
ATOM 749 C CA . SER A 1 96 ? -5.790 16.985 -0.759 1.00 88.50 96 SER A CA 1
ATOM 750 C C . SER A 1 96 ? -7.128 16.309 -1.063 1.00 88.50 96 SER A C 1
ATOM 752 O O . SER A 1 96 ? -8.017 16.309 -0.219 1.00 88.50 96 SER A O 1
ATOM 754 N N . MET A 1 97 ? -7.248 15.658 -2.222 1.00 92.50 97 MET A N 1
ATOM 755 C CA . MET A 1 97 ? -8.463 14.934 -2.609 1.00 92.50 97 MET A CA 1
ATOM 756 C C . MET A 1 97 ? -8.738 13.748 -1.676 1.00 92.50 97 MET A C 1
ATOM 758 O O . MET A 1 97 ? -9.872 13.523 -1.262 1.00 92.50 97 MET A O 1
ATOM 762 N N . LEU A 1 98 ? -7.699 12.992 -1.311 1.00 91.81 98 LEU A N 1
ATOM 763 C CA . LEU A 1 98 ? -7.823 11.886 -0.365 1.00 91.81 98 LEU A CA 1
ATOM 764 C C . LEU A 1 98 ? -8.255 12.381 1.015 1.00 91.81 98 LEU A C 1
ATOM 766 O O . LEU A 1 98 ? -9.127 11.765 1.623 1.00 91.81 98 LEU A O 1
ATOM 770 N N . HIS A 1 99 ? -7.693 13.492 1.490 1.00 92.56 99 HIS A N 1
ATOM 771 C CA . HIS A 1 99 ? -8.117 14.124 2.736 1.00 92.56 99 HIS A CA 1
ATOM 772 C C . HIS A 1 99 ? -9.604 14.507 2.697 1.00 92.56 99 HIS A C 1
ATOM 774 O O . HIS A 1 99 ? -10.346 14.141 3.604 1.00 92.56 99 HIS A O 1
ATOM 780 N N . GLU A 1 100 ? -10.056 15.165 1.627 1.00 91.56 100 GLU A N 1
ATOM 781 C CA . GLU A 1 100 ? -11.459 15.568 1.456 1.00 91.56 100 GLU A CA 1
ATOM 782 C C . GLU A 1 100 ? -12.429 14.376 1.451 1.00 91.56 100 GLU A C 1
ATOM 784 O O . GLU A 1 100 ? -13.514 14.462 2.021 1.00 91.56 100 GLU A O 1
ATOM 789 N N . ILE A 1 101 ? -12.043 13.253 0.836 1.00 90.38 101 ILE A N 1
ATOM 790 C CA . ILE A 1 101 ? -12.891 12.053 0.736 1.00 90.38 101 ILE A CA 1
ATOM 791 C C . ILE A 1 101 ? -12.891 11.247 2.041 1.00 90.38 101 ILE A C 1
ATOM 793 O O . ILE A 1 101 ? -13.931 10.743 2.467 1.00 90.38 101 ILE A O 1
ATOM 797 N N . THR A 1 102 ? -11.718 11.064 2.649 1.00 91.50 102 THR A N 1
ATOM 798 C CA . THR A 1 102 ? -11.524 10.106 3.751 1.00 91.50 102 THR A CA 1
ATOM 799 C C . THR A 1 102 ? -11.579 10.743 5.135 1.00 91.50 102 THR A C 1
ATOM 801 O O . THR A 1 102 ? -11.721 10.025 6.120 1.00 91.50 102 THR A O 1
ATOM 804 N N . GLY A 1 103 ? -11.409 12.065 5.233 1.00 92.00 103 GLY A N 1
ATOM 805 C CA . GLY A 1 103 ? -11.228 12.777 6.500 1.00 92.00 103 GLY A CA 1
ATOM 806 C C . GLY A 1 103 ? -9.867 12.539 7.172 1.00 92.00 103 GLY A C 1
ATOM 807 O O . GLY A 1 103 ? -9.594 13.131 8.214 1.00 92.00 103 GLY A O 1
ATOM 808 N N . ILE A 1 104 ? -8.990 11.710 6.592 1.00 93.88 104 ILE A N 1
ATOM 809 C CA . ILE A 1 104 ? -7.659 11.427 7.142 1.00 93.88 104 ILE A CA 1
ATOM 810 C C . ILE A 1 104 ? -6.791 12.679 7.016 1.00 93.88 104 ILE A C 1
ATOM 812 O O . ILE A 1 104 ? -6.712 13.283 5.945 1.00 93.88 104 ILE A O 1
ATOM 816 N N . ALA A 1 105 ? -6.122 13.077 8.100 1.00 94.06 105 ALA A N 1
ATOM 817 C CA . ALA A 1 105 ? -5.257 14.252 8.111 1.00 94.06 105 ALA A CA 1
ATOM 818 C C . ALA A 1 105 ? -4.152 14.167 7.040 1.00 94.06 105 ALA A C 1
ATOM 820 O O . ALA A 1 105 ? 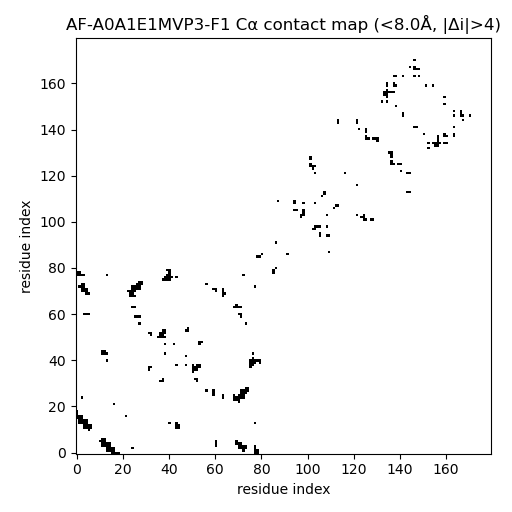-3.525 13.124 6.852 1.00 94.06 105 ALA A O 1
ATOM 821 N N . ILE A 1 106 ? -3.858 15.291 6.377 1.00 91.50 106 ILE A N 1
ATOM 822 C CA . ILE A 1 106 ? -2.809 15.383 5.344 1.00 91.50 106 ILE A CA 1
ATOM 823 C C . ILE A 1 106 ? -1.456 14.886 5.869 1.00 91.50 106 ILE A C 1
ATOM 825 O O . ILE A 1 106 ? -0.765 14.138 5.183 1.00 91.50 106 ILE A O 1
ATOM 829 N N . SER A 1 107 ? -1.099 15.247 7.103 1.00 91.12 107 SER A N 1
ATOM 830 C CA . SER A 1 107 ? 0.136 14.793 7.747 1.00 91.12 107 SER A CA 1
ATOM 831 C C . SER A 1 107 ? 0.173 13.276 7.943 1.00 91.12 107 SER A C 1
ATOM 833 O O . SER A 1 107 ? 1.231 12.682 7.763 1.00 91.12 107 SER A O 1
ATOM 835 N N . ALA A 1 108 ? -0.961 12.631 8.237 1.00 91.81 108 ALA A N 1
ATOM 836 C CA . ALA A 1 108 ? -1.047 11.171 8.303 1.00 91.81 108 ALA A CA 1
ATOM 837 C C . ALA A 1 108 ? -0.890 10.535 6.910 1.00 91.81 108 ALA A C 1
ATOM 839 O O . ALA A 1 108 ? -0.122 9.590 6.750 1.00 91.81 108 ALA A O 1
ATOM 840 N N . LEU A 1 109 ? -1.546 11.090 5.881 1.00 89.25 109 LEU A N 1
ATOM 841 C CA . LEU A 1 109 ? -1.422 10.626 4.487 1.00 89.25 109 LEU A CA 1
ATOM 842 C C . LEU A 1 109 ? 0.006 10.758 3.935 1.00 89.25 109 LEU A C 1
ATOM 844 O O . LEU A 1 109 ? 0.403 9.998 3.057 1.00 89.25 109 LEU A O 1
ATOM 848 N N . GLN A 1 110 ? 0.784 11.705 4.456 1.00 86.25 110 GLN A N 1
ATOM 849 C CA . GLN A 1 110 ? 2.191 11.911 4.108 1.00 86.25 110 GLN A CA 1
ATOM 850 C C . GLN A 1 110 ? 3.161 11.048 4.935 1.00 86.25 110 GLN A C 1
ATOM 852 O O . GLN A 1 110 ? 4.373 11.228 4.829 1.00 86.25 110 GLN A O 1
ATOM 857 N N . GLY A 1 111 ? 2.654 10.108 5.741 1.00 85.69 111 GLY A N 1
ATOM 858 C CA . GLY A 1 111 ? 3.475 9.190 6.536 1.00 85.69 111 GLY A CA 1
ATOM 859 C C . GLY A 1 111 ? 3.902 9.737 7.900 1.00 85.69 111 GLY A C 1
ATOM 860 O O . GLY A 1 111 ? 4.872 9.249 8.476 1.00 85.69 111 GLY A O 1
ATOM 861 N N . GLY A 1 112 ? 3.210 10.752 8.420 1.00 86.94 112 GLY A N 1
ATOM 862 C CA . GLY A 1 112 ? 3.384 11.212 9.795 1.00 86.94 112 GLY A CA 1
ATOM 863 C C . GLY A 1 112 ? 3.024 10.132 10.819 1.00 86.94 112 GLY A C 1
ATOM 864 O O . GLY A 1 112 ? 2.242 9.223 10.540 1.00 86.94 112 GLY A O 1
ATOM 865 N N . ASP A 1 113 ? 3.583 10.246 12.026 1.00 89.44 113 ASP A N 1
ATOM 866 C CA . ASP A 1 113 ? 3.315 9.304 13.114 1.00 89.44 113 ASP A CA 1
ATOM 867 C C . ASP A 1 113 ? 1.822 9.293 13.483 1.00 89.44 113 ASP A C 1
ATOM 869 O O . ASP A 1 113 ? 1.272 10.289 13.961 1.00 89.44 113 ASP A O 1
ATOM 873 N N . LEU A 1 114 ? 1.169 8.143 13.293 1.00 90.88 114 LEU A N 1
ATOM 874 C CA . LEU A 1 114 ? -0.254 7.952 13.579 1.00 90.88 114 LEU A CA 1
ATOM 875 C C . LEU A 1 114 ? -0.585 8.108 15.070 1.00 90.88 114 LEU A C 1
ATOM 877 O O . LEU A 1 114 ? -1.731 8.370 15.428 1.00 90.88 114 LEU A O 1
ATOM 881 N N . LEU A 1 115 ? 0.405 7.966 15.950 1.00 87.88 115 LEU A N 1
ATOM 882 C CA . LEU A 1 115 ? 0.233 8.109 17.395 1.00 87.88 115 LEU A CA 1
ATOM 883 C C . LEU A 1 115 ? 0.124 9.567 17.837 1.00 87.88 115 LEU A C 1
ATOM 885 O O . LEU A 1 115 ? -0.346 9.828 18.943 1.00 87.88 115 LEU A O 1
ATOM 889 N N . SER A 1 116 ? 0.504 10.509 16.970 1.00 90.31 116 SER A N 1
ATOM 890 C CA . SER A 1 116 ? 0.303 11.940 17.211 1.00 90.31 116 SER A CA 1
ATOM 891 C C . SER A 1 116 ? -1.174 12.354 17.155 1.00 90.31 116 SER A C 1
ATOM 893 O O . SER A 1 116 ? -1.532 13.410 17.676 1.00 90.31 116 SER A O 1
ATOM 895 N N . PHE A 1 117 ? -2.039 11.506 16.586 1.00 94.00 117 PHE A N 1
ATOM 896 C CA . PHE A 1 117 ? -3.477 11.734 16.480 1.00 94.00 117 PHE A CA 1
ATOM 897 C C . PHE A 1 117 ? -4.243 11.041 17.604 1.00 94.00 117 PHE A C 1
ATOM 899 O O . PHE A 1 117 ? -3.957 9.904 18.008 1.00 94.00 117 PHE A O 1
ATOM 906 N N . SER A 1 118 ? -5.282 11.722 18.082 1.00 93.88 118 SER A N 1
ATOM 907 C CA . SER A 1 118 ? -6.113 11.207 19.167 1.00 93.88 118 SER A CA 1
ATOM 908 C C . SER A 1 118 ? -6.857 9.929 18.755 1.00 93.88 118 SER A C 1
ATOM 910 O O . SER A 1 118 ? -7.139 9.695 17.579 1.00 93.88 118 SER A O 1
ATOM 912 N N . VAL A 1 119 ? -7.192 9.076 19.730 1.00 93.19 119 VAL A N 1
ATOM 913 C CA . VAL A 1 119 ? -7.996 7.871 19.462 1.00 93.19 119 VAL A CA 1
ATOM 914 C C . VAL A 1 119 ? -9.346 8.220 18.817 1.00 93.19 119 VAL A C 1
ATOM 916 O O . VAL A 1 119 ? -9.654 7.613 17.794 1.00 93.19 119 VAL A O 1
ATOM 919 N N . PRO A 1 120 ? -10.125 9.201 19.325 1.00 93.88 120 PRO A N 1
ATOM 920 C CA . PRO A 1 120 ? -11.385 9.584 18.692 1.00 93.88 120 PRO A CA 1
ATOM 921 C C . PRO A 1 120 ? -11.204 10.046 17.248 1.00 93.88 120 PRO A C 1
ATOM 923 O O . PRO A 1 120 ? -11.963 9.626 16.389 1.00 93.88 120 PRO A O 1
ATOM 926 N N . GLU A 1 121 ? -10.173 10.841 16.960 1.00 94.50 121 GLU A N 1
ATOM 927 C CA . GLU A 1 121 ? -9.882 11.295 15.596 1.00 94.50 121 GLU A CA 1
ATOM 928 C C . GLU A 1 121 ? -9.572 10.134 14.650 1.00 94.50 121 GLU A C 1
ATOM 930 O O . GLU A 1 121 ? -10.100 10.075 13.549 1.00 94.50 121 GLU A O 1
ATOM 935 N N . ARG A 1 122 ? -8.761 9.161 15.070 1.00 94.81 122 ARG A N 1
ATOM 936 C CA . ARG A 1 122 ? -8.460 8.001 14.219 1.00 94.81 122 ARG A CA 1
ATOM 937 C C . ARG A 1 122 ? -9.664 7.089 13.991 1.00 94.81 122 ARG A C 1
ATOM 939 O O . ARG A 1 122 ? -9.724 6.423 12.961 1.00 94.81 122 ARG A O 1
ATOM 946 N N . LEU A 1 123 ? -10.621 7.055 14.921 1.00 93.56 123 LEU A N 1
ATOM 947 C CA . LEU A 1 123 ? -11.876 6.321 14.736 1.00 93.56 123 LEU A CA 1
ATOM 948 C C . LEU A 1 123 ? -12.754 6.962 13.648 1.00 93.56 123 LEU A C 1
ATOM 950 O O . LEU A 1 123 ? -13.395 6.226 12.897 1.00 93.56 123 LEU A O 1
ATOM 954 N N . THR A 1 124 ? -12.743 8.296 13.501 1.00 94.00 124 THR A N 1
ATOM 955 C CA . THR A 1 124 ? -13.566 8.972 12.478 1.00 94.00 124 THR A CA 1
ATOM 956 C C . THR A 1 124 ? -13.124 8.634 11.051 1.00 94.00 124 THR A C 1
ATOM 958 O O . TH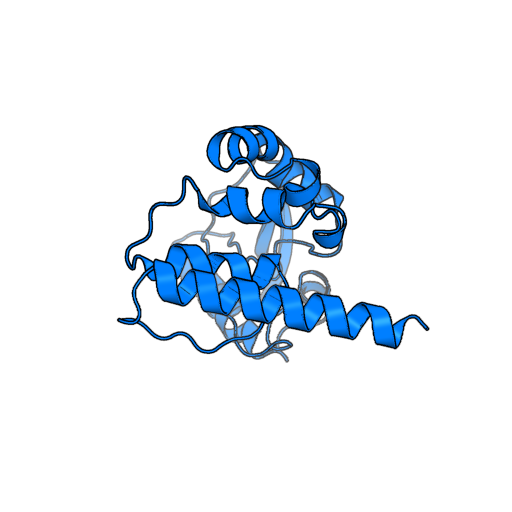R A 1 124 ? -13.931 8.675 10.127 1.00 94.00 124 THR A O 1
ATOM 961 N N . TRP A 1 125 ? -11.876 8.192 10.851 1.00 94.25 125 TRP A N 1
ATOM 962 C CA . TRP A 1 125 ? -11.332 7.802 9.538 1.00 94.25 125 TRP A CA 1
ATOM 963 C C . TRP A 1 125 ? -12.011 6.570 8.909 1.00 94.25 125 TRP A C 1
ATOM 965 O O . TRP A 1 125 ? -11.716 6.215 7.759 1.00 94.25 125 TRP A O 1
ATOM 975 N N . ALA A 1 126 ? -12.891 5.891 9.651 1.00 93.00 126 ALA A N 1
ATOM 976 C CA . ALA A 1 126 ? -13.738 4.816 9.145 1.00 93.00 126 ALA A CA 1
ATOM 977 C C . ALA A 1 126 ? -15.203 5.220 8.906 1.00 93.00 126 ALA A C 1
ATOM 979 O O . ALA A 1 126 ? -15.898 4.489 8.208 1.00 93.00 126 ALA A O 1
ATOM 980 N N . GLU A 1 127 ? -15.669 6.371 9.406 1.00 88.50 127 GLU A N 1
ATOM 981 C CA . GLU A 1 127 ? -17.103 6.719 9.450 1.00 88.50 127 GLU A CA 1
ATOM 982 C C . GLU A 1 127 ? -17.776 6.776 8.076 1.00 88.50 127 GLU A C 1
ATOM 984 O O . GLU A 1 127 ? -18.946 6.421 7.936 1.00 88.50 127 GLU A O 1
ATOM 989 N N . THR A 1 128 ? -17.053 7.226 7.051 1.00 87.56 128 THR A N 1
ATOM 990 C CA . THR A 1 128 ? -17.587 7.360 5.687 1.00 87.56 128 THR A CA 1
ATOM 991 C C . THR A 1 128 ? -17.331 6.129 4.819 1.00 87.56 128 THR A C 1
ATOM 993 O O . THR A 1 128 ? -17.705 6.113 3.642 1.00 87.56 128 THR A O 1
ATOM 996 N N . ARG A 1 129 ? -16.690 5.084 5.362 1.00 89.38 129 ARG A N 1
ATOM 997 C CA . ARG A 1 129 ? -16.328 3.892 4.592 1.00 89.38 129 ARG A CA 1
ATOM 998 C C . ARG A 1 129 ? -17.562 3.060 4.279 1.00 89.38 129 ARG A C 1
ATOM 1000 O O . ARG A 1 129 ? -18.436 2.852 5.110 1.00 89.38 129 ARG A O 1
ATOM 1007 N N . GLN A 1 130 ? -17.592 2.528 3.062 1.00 89.94 130 GLN A N 1
ATOM 1008 C CA . GLN A 1 130 ? -18.565 1.523 2.657 1.00 89.94 130 GLN A CA 1
ATOM 1009 C C . GLN A 1 130 ? -17.860 0.182 2.554 1.00 89.94 130 GLN A C 1
ATOM 1011 O O . GLN A 1 130 ? -16.903 0.028 1.793 1.00 89.94 130 GLN A O 1
ATOM 1016 N N . THR A 1 131 ? -18.338 -0.789 3.319 1.00 92.69 131 THR A N 1
ATOM 1017 C CA . THR A 1 131 ? -17.740 -2.116 3.381 1.00 92.69 131 THR A CA 1
ATOM 1018 C C . THR A 1 131 ? -18.724 -3.189 2.942 1.00 92.69 131 THR A C 1
ATOM 1020 O O . THR A 1 131 ? -19.942 -3.042 3.035 1.00 92.69 131 THR A O 1
ATOM 1023 N N . LYS A 1 132 ? -18.187 -4.295 2.414 1.00 92.19 132 LYS A N 1
ATOM 1024 C CA . LYS A 1 132 ? -19.000 -5.447 2.003 1.00 92.19 132 LYS A CA 1
ATOM 1025 C C . LYS A 1 132 ? -19.528 -6.220 3.212 1.00 92.19 132 LYS A C 1
ATOM 1027 O O . LYS A 1 132 ? -20.638 -6.746 3.161 1.00 92.19 132 LYS A O 1
ATOM 1032 N N . ARG A 1 133 ? -18.706 -6.336 4.256 1.00 93.50 133 ARG A N 1
ATOM 1033 C CA . ARG A 1 133 ? -19.071 -6.865 5.572 1.00 93.50 133 ARG A CA 1
ATOM 1034 C C . ARG A 1 133 ? -19.091 -5.702 6.549 1.00 93.50 133 ARG A C 1
ATOM 1036 O O . ARG A 1 133 ? -18.195 -4.865 6.512 1.00 93.50 133 ARG A O 1
ATOM 1043 N N . GLU A 1 134 ? -20.104 -5.628 7.395 1.00 94.19 134 GLU A N 1
ATOM 1044 C CA . GLU A 1 134 ? -20.262 -4.503 8.321 1.00 94.19 134 GLU A CA 1
ATOM 1045 C C . GLU A 1 134 ? -19.112 -4.426 9.345 1.00 94.19 134 GLU A C 1
ATOM 1047 O O . GLU A 1 134 ? -18.713 -3.342 9.760 1.00 94.19 134 GLU A O 1
ATOM 1052 N N . GLU A 1 135 ? -18.510 -5.569 9.678 1.00 95.50 135 GLU A N 1
ATOM 1053 C CA . GLU A 1 135 ? -17.379 -5.692 10.599 1.00 95.50 135 GLU A CA 1
ATOM 1054 C C . GLU A 1 135 ? -16.073 -5.135 10.015 1.00 95.50 135 GLU A C 1
ATOM 1056 O O . GLU A 1 135 ? -15.210 -4.664 10.759 1.00 95.50 135 GLU A O 1
ATOM 1061 N N . ASP A 1 136 ? -15.935 -5.122 8.681 1.00 95.06 136 ASP A N 1
ATOM 1062 C CA . ASP A 1 136 ? -14.734 -4.612 8.007 1.00 95.06 136 ASP A CA 1
ATOM 1063 C C . ASP A 1 136 ? -14.507 -3.116 8.292 1.00 95.06 136 ASP A C 1
ATOM 1065 O O . ASP A 1 136 ? -13.383 -2.630 8.159 1.00 95.06 136 ASP A O 1
ATOM 1069 N N . GLU A 1 137 ? -15.539 -2.376 8.710 1.00 93.31 137 GLU A N 1
ATOM 1070 C CA . GLU A 1 137 ? -15.391 -0.982 9.132 1.00 93.31 137 GLU A CA 1
ATOM 1071 C C . GLU A 1 137 ? -14.459 -0.885 10.350 1.00 93.31 137 GLU A C 1
ATOM 1073 O O . GLU A 1 137 ? -13.500 -0.109 10.325 1.00 93.31 137 GLU A O 1
ATOM 1078 N N . ALA A 1 138 ? -14.649 -1.761 11.346 1.00 94.50 138 ALA A N 1
ATOM 1079 C CA . ALA A 1 138 ? -13.755 -1.892 12.494 1.00 94.50 138 ALA A CA 1
ATOM 1080 C C . ALA A 1 138 ? -12.409 -2.512 12.092 1.00 94.50 138 ALA A C 1
ATOM 1082 O O . ALA A 1 138 ? -11.348 -2.017 12.472 1.00 94.50 138 ALA A O 1
ATOM 1083 N N . TYR A 1 139 ? -12.423 -3.581 11.291 1.00 94.81 139 TYR A N 1
ATOM 1084 C CA . TYR A 1 139 ? -11.195 -4.313 10.960 1.00 94.81 139 TYR A CA 1
ATOM 1085 C C . TYR A 1 139 ? -10.217 -3.500 10.111 1.00 94.81 139 TYR A C 1
ATOM 1087 O O . TYR A 1 139 ? -9.000 -3.642 10.241 1.00 94.81 139 TYR A O 1
ATOM 1095 N N . SER A 1 140 ? -10.728 -2.574 9.298 1.00 93.06 140 SER A N 1
ATOM 1096 C CA . SER A 1 140 ? -9.896 -1.661 8.515 1.00 93.06 140 SER A CA 1
ATOM 1097 C C . SER A 1 140 ? -9.063 -0.690 9.366 1.00 93.06 140 SER A C 1
ATOM 1099 O O . SER A 1 140 ? -8.129 -0.076 8.848 1.00 93.06 140 SER A O 1
ATOM 1101 N N . LEU A 1 141 ? -9.363 -0.570 10.666 1.00 93.94 141 LEU A N 1
ATOM 1102 C CA . LEU A 1 141 ? -8.652 0.285 11.616 1.00 93.94 141 LEU A CA 1
ATOM 1103 C C . LEU A 1 141 ? -7.494 -0.425 12.336 1.00 93.94 141 LEU A C 1
ATOM 1105 O O . LEU A 1 141 ? -6.724 0.239 13.030 1.00 93.94 141 LEU A O 1
ATOM 1109 N N . PHE A 1 142 ? -7.310 -1.740 12.168 1.00 92.94 142 PHE A N 1
ATOM 1110 C CA . PHE A 1 142 ? -6.289 -2.491 12.916 1.00 92.94 142 PHE A CA 1
ATOM 1111 C C . PHE A 1 142 ? -4.882 -1.935 12.716 1.00 92.94 142 PHE A C 1
ATOM 1113 O O . PHE A 1 142 ? -4.171 -1.692 13.688 1.00 92.94 142 PHE A O 1
ATOM 1120 N N . GLY A 1 143 ? -4.508 -1.672 11.461 1.00 88.31 143 GLY A N 1
ATOM 1121 C CA . GLY A 1 143 ? -3.208 -1.088 11.131 1.00 88.31 143 GLY A CA 1
ATOM 1122 C C . GLY A 1 143 ? -3.054 0.356 11.614 1.00 88.31 143 GLY A C 1
ATOM 1123 O O . GLY A 1 143 ? -1.955 0.768 11.960 1.00 88.31 143 GLY A O 1
ATOM 1124 N N . ILE A 1 144 ? -4.154 1.113 11.700 1.00 92.06 144 ILE A N 1
ATOM 1125 C CA . ILE A 1 144 ? -4.147 2.503 12.182 1.00 92.06 144 ILE A CA 1
ATOM 1126 C C . ILE A 1 144 ? -3.884 2.565 13.693 1.00 92.06 144 ILE A C 1
ATOM 1128 O O . ILE A 1 144 ? -3.246 3.507 14.168 1.00 92.06 144 ILE A O 1
ATOM 1132 N N . PHE A 1 145 ? -4.358 1.571 14.449 1.00 92.06 145 PHE A N 1
ATOM 1133 C CA . PHE A 1 145 ? -4.167 1.474 15.899 1.00 92.06 145 PHE A CA 1
ATOM 1134 C C . PHE A 1 145 ? -3.035 0.532 16.329 1.00 92.06 145 PHE A C 1
ATOM 1136 O O . PHE A 1 145 ? -2.771 0.444 17.526 1.00 92.06 145 PHE A O 1
ATOM 1143 N N . ASP A 1 146 ? -2.370 -0.141 15.385 1.00 89.50 146 ASP A N 1
ATOM 1144 C CA . ASP A 1 146 ? -1.374 -1.195 15.638 1.00 89.50 146 ASP A CA 1
ATOM 1145 C C . ASP A 1 146 ? -1.879 -2.275 16.619 1.00 89.50 146 ASP A C 1
ATOM 1147 O O . ASP A 1 146 ? -1.194 -2.727 17.542 1.00 89.50 146 ASP A O 1
ATOM 1151 N N . VAL A 1 147 ? -3.137 -2.684 16.437 1.00 90.50 147 VAL A N 1
ATOM 1152 C CA . VAL A 1 147 ? -3.771 -3.742 17.234 1.00 90.50 147 VAL A CA 1
ATOM 1153 C C . VAL A 1 147 ? -3.815 -5.051 16.460 1.00 90.50 147 VAL A C 1
ATOM 1155 O O . VAL A 1 147 ? -3.876 -5.084 15.230 1.00 90.50 147 VAL A O 1
ATOM 1158 N N . ARG A 1 148 ? -3.808 -6.162 17.198 1.00 88.06 148 ARG A N 1
ATOM 1159 C CA . ARG A 1 148 ? -3.934 -7.507 16.634 1.00 88.06 148 ARG A CA 1
ATOM 1160 C C . ARG A 1 148 ? -5.068 -8.236 17.331 1.00 88.06 148 ARG A C 1
ATOM 1162 O O . ARG A 1 148 ? -4.964 -8.549 18.511 1.00 88.06 148 ARG A O 1
ATOM 1169 N N . MET A 1 149 ? -6.116 -8.551 16.582 1.00 87.38 149 MET A N 1
ATOM 1170 C CA . MET A 1 149 ? -7.233 -9.375 17.038 1.00 87.38 149 MET A CA 1
ATOM 1171 C C . MET A 1 149 ? -7.713 -10.290 15.909 1.00 87.38 149 MET A C 1
ATOM 1173 O O . MET A 1 149 ? -7.455 -10.033 14.734 1.00 87.38 149 MET A O 1
ATOM 1177 N N . SER A 1 150 ? -8.388 -11.381 16.263 1.00 90.44 150 SER A N 1
ATOM 1178 C CA . SER A 1 150 ? -8.951 -12.325 15.293 1.00 90.44 150 SER A CA 1
ATOM 1179 C C . SER A 1 150 ? -10.166 -11.734 14.574 1.00 90.44 150 SER A C 1
ATOM 1181 O O . SER A 1 150 ? -11.032 -11.155 15.228 1.00 90.44 150 SER A O 1
ATOM 1183 N N . LEU A 1 151 ? -10.251 -11.929 13.257 1.00 92.38 151 LEU A N 1
ATOM 1184 C CA . LEU A 1 151 ? -11.443 -11.608 12.465 1.00 92.38 151 LEU A CA 1
ATOM 1185 C C . LEU A 1 151 ? -12.549 -12.624 12.781 1.00 92.38 151 LEU A C 1
ATOM 1187 O O . LEU A 1 151 ? -12.289 -13.827 12.732 1.00 92.38 151 LEU A O 1
ATOM 1191 N N . ASP A 1 152 ? -13.754 -12.149 13.082 1.00 93.12 152 ASP A N 1
ATOM 1192 C CA . ASP A 1 152 ? -14.929 -12.978 13.369 1.00 93.12 152 ASP A CA 1
ATOM 1193 C C . ASP A 1 152 ? -16.145 -12.474 12.579 1.00 93.12 152 ASP A C 1
ATOM 1195 O O . ASP A 1 152 ? -16.957 -11.675 13.042 1.00 93.12 152 ASP A O 1
ATOM 1199 N N . TYR A 1 153 ? -16.241 -12.912 11.325 1.00 93.88 153 TYR A N 1
ATOM 1200 C CA . TYR A 1 153 ? -17.338 -12.518 10.448 1.00 93.88 153 TYR A CA 1
ATOM 1201 C C . TYR A 1 153 ? -18.649 -13.182 10.873 1.00 93.88 153 TYR A C 1
ATOM 1203 O O . TYR A 1 153 ? -18.775 -14.407 10.832 1.00 93.88 153 TYR A O 1
ATOM 1211 N N . GLY A 1 154 ? -19.650 -12.362 11.181 1.00 93.38 154 GLY A N 1
ATOM 1212 C CA . GLY A 1 154 ? -20.915 -12.776 11.778 1.00 93.38 154 GLY A CA 1
ATOM 1213 C C . GLY A 1 154 ? -21.117 -12.250 13.200 1.00 93.38 154 GLY A C 1
ATOM 1214 O O . GLY A 1 154 ? -22.229 -12.377 13.711 1.00 93.38 154 GLY A O 1
ATOM 1215 N N . GLU A 1 155 ? -20.099 -11.642 13.824 1.00 95.00 155 GLU A N 1
ATOM 1216 C CA . GLU A 1 155 ? -20.247 -10.980 15.129 1.00 95.00 155 GLU A CA 1
ATOM 1217 C C . GLU A 1 155 ? -21.032 -9.659 15.043 1.00 95.00 155 GLU A C 1
ATOM 1219 O O . GLU A 1 155 ? -21.582 -9.196 16.041 1.00 95.00 155 GLU A O 1
ATOM 1224 N N . GLY A 1 156 ? -21.126 -9.074 13.844 1.00 94.88 156 GLY A N 1
ATOM 1225 C CA . GLY A 1 156 ? -21.790 -7.798 13.603 1.00 94.88 156 GLY A CA 1
ATOM 1226 C C . GLY A 1 156 ? -20.920 -6.586 13.948 1.00 94.88 156 GLY A C 1
ATOM 1227 O O . GLY A 1 156 ? -19.962 -6.654 14.723 1.00 94.88 156 GLY A O 1
ATOM 1228 N N . LYS A 1 157 ? -21.257 -5.429 13.363 1.00 94.06 157 LYS A N 1
ATOM 1229 C CA . LYS A 1 157 ? -20.429 -4.214 13.446 1.00 94.06 157 LYS A CA 1
ATOM 1230 C C . LYS A 1 157 ? -20.169 -3.767 14.885 1.00 94.06 157 LYS A C 1
ATOM 1232 O O . LYS A 1 157 ? -19.041 -3.424 15.228 1.00 94.06 157 LYS A O 1
ATOM 1237 N N . THR A 1 158 ? -21.201 -3.750 15.726 1.00 94.94 158 THR A N 1
ATOM 1238 C CA . THR A 1 158 ? -21.099 -3.250 17.106 1.00 94.94 158 THR A CA 1
ATOM 1239 C C . THR A 1 158 ? -20.097 -4.057 17.925 1.00 94.94 158 THR A C 1
ATOM 1241 O O . THR A 1 158 ? -19.196 -3.473 18.519 1.00 94.94 158 THR A O 1
ATOM 1244 N N . THR A 1 159 ? -20.194 -5.386 17.892 1.00 96.12 159 THR A N 1
ATOM 1245 C CA . THR A 1 159 ? -19.297 -6.274 18.643 1.00 96.12 159 THR A CA 1
ATOM 1246 C C . THR A 1 159 ? -17.860 -6.199 18.124 1.00 96.12 159 THR A C 1
ATOM 1248 O O . THR A 1 159 ? -16.922 -6.137 18.922 1.00 96.12 159 THR A O 1
ATOM 1251 N N . ALA A 1 160 ? -17.667 -6.086 16.805 1.00 96.00 160 ALA A N 1
ATOM 1252 C CA . ALA A 1 160 ? -16.345 -5.856 16.223 1.00 96.00 160 ALA A CA 1
ATOM 1253 C C . ALA A 1 160 ? -15.702 -4.549 16.739 1.00 96.00 160 ALA A C 1
ATOM 1255 O O . ALA A 1 160 ? -14.518 -4.530 17.089 1.00 96.00 160 ALA A O 1
ATOM 1256 N N . PHE A 1 161 ? -16.481 -3.464 16.841 1.00 94.94 161 PHE A N 1
ATOM 1257 C CA . PHE A 1 161 ? -16.017 -2.184 17.391 1.00 94.94 161 PHE A CA 1
ATOM 1258 C C . PHE A 1 161 ? -15.735 -2.240 18.898 1.00 94.94 161 PHE A C 1
ATOM 1260 O O . PHE A 1 161 ? -14.753 -1.647 19.344 1.00 94.94 161 PHE A O 1
ATOM 1267 N N . GLU A 1 162 ? -16.544 -2.954 19.682 1.00 95.25 162 GLU A N 1
ATOM 1268 C CA . GLU A 1 162 ? -16.302 -3.155 21.119 1.00 95.25 162 GLU A CA 1
ATOM 1269 C C . GLU A 1 162 ? -14.955 -3.851 21.351 1.00 95.25 162 GLU A C 1
ATOM 1271 O O . GLU A 1 162 ? -14.112 -3.357 22.103 1.00 95.25 162 GLU A O 1
ATOM 1276 N N . ARG A 1 163 ? -14.692 -4.943 20.623 1.00 95.88 163 ARG A N 1
ATOM 1277 C CA . ARG A 1 163 ? -13.413 -5.664 20.694 1.00 95.88 163 ARG A CA 1
ATOM 1278 C C . ARG A 1 163 ? -12.233 -4.798 20.255 1.00 95.88 163 ARG A C 1
ATOM 1280 O O . ARG A 1 163 ? -11.182 -4.827 20.895 1.00 95.88 163 ARG A O 1
ATOM 1287 N N . LEU A 1 164 ? -12.403 -4.003 19.197 1.00 94.81 164 LEU A N 1
ATOM 1288 C CA . LEU A 1 164 ? -11.388 -3.045 18.756 1.00 94.81 164 LEU A CA 1
ATOM 1289 C C . LEU A 1 164 ? -11.052 -2.043 19.872 1.00 94.81 164 LEU A C 1
ATOM 1291 O O . LEU A 1 164 ? -9.878 -1.829 20.174 1.00 94.81 164 LEU A O 1
ATOM 1295 N N . GLN A 1 165 ? -12.063 -1.455 20.513 1.00 93.56 165 GLN A N 1
ATOM 1296 C CA . GLN A 1 165 ? -11.865 -0.506 21.613 1.00 93.56 165 GLN A CA 1
ATOM 1297 C C . GLN A 1 165 ? -11.164 -1.147 22.816 1.00 93.56 165 GLN A C 1
ATOM 1299 O O . GLN A 1 165 ? -10.276 -0.528 23.408 1.00 93.56 165 GLN A O 1
ATOM 1304 N N . GLU A 1 166 ? -11.503 -2.390 23.161 1.00 93.56 166 GLU A N 1
ATOM 1305 C CA . GLU A 1 166 ? -10.807 -3.126 24.218 1.00 93.56 166 GLU A CA 1
ATOM 1306 C C . GLU A 1 166 ? -9.316 -3.308 23.917 1.00 93.56 166 GLU A C 1
ATOM 1308 O O . GLU A 1 166 ? -8.480 -3.094 24.801 1.00 93.56 166 GLU A O 1
ATOM 1313 N N . GLU A 1 167 ? -8.961 -3.683 22.686 1.00 93.19 167 GLU A N 1
ATOM 1314 C CA . GLU A 1 167 ? -7.560 -3.852 22.293 1.00 93.19 167 GLU A CA 1
ATOM 1315 C C . GLU A 1 167 ? -6.799 -2.523 22.273 1.00 93.19 167 GLU A C 1
ATOM 1317 O O . GLU A 1 167 ? -5.664 -2.467 22.755 1.00 93.19 167 GLU A O 1
ATOM 1322 N N . ILE A 1 168 ? -7.433 -1.432 21.828 1.00 92.06 168 ILE A N 1
ATOM 1323 C CA . ILE A 1 168 ? -6.854 -0.081 21.902 1.00 92.06 168 ILE A CA 1
ATOM 1324 C C . ILE A 1 168 ? -6.536 0.283 23.363 1.00 92.06 168 ILE A C 1
ATOM 1326 O O . ILE A 1 168 ? -5.422 0.717 23.670 1.00 92.06 168 ILE A O 1
ATOM 1330 N N . CYS A 1 169 ? -7.476 0.050 24.285 1.00 88.12 169 CYS A N 1
ATOM 1331 C CA . CYS A 1 169 ? -7.288 0.304 25.716 1.00 88.12 169 CYS A CA 1
ATOM 1332 C C . CYS A 1 169 ? -6.157 -0.547 26.320 1.00 88.12 169 CYS A C 1
ATOM 1334 O O . CYS A 1 169 ? -5.316 -0.034 27.066 1.00 88.12 169 CYS A O 1
ATOM 1336 N N . LYS A 1 170 ? -6.097 -1.843 25.985 1.00 87.50 170 LYS A N 1
ATOM 1337 C CA . LYS A 1 170 ? -5.032 -2.751 26.449 1.00 87.50 170 LYS A CA 1
ATOM 1338 C C . LYS A 1 170 ? -3.660 -2.303 25.951 1.00 87.50 170 LYS A C 1
ATOM 1340 O O . LYS A 1 170 ? -2.693 -2.347 26.715 1.00 87.50 170 LYS A O 1
ATOM 1345 N N . HIS A 1 171 ? -3.571 -1.871 24.694 1.00 78.94 171 HIS A N 1
ATOM 1346 C CA . HIS A 1 171 ? -2.320 -1.431 24.086 1.00 78.94 171 HIS A CA 1
ATOM 1347 C C . HIS A 1 171 ? -1.826 -0.109 24.697 1.00 78.94 171 HIS A C 1
ATOM 1349 O O . HIS A 1 171 ? -0.657 -0.009 25.076 1.00 78.94 171 HIS A O 1
ATOM 1355 N N . ALA A 1 172 ? -2.720 0.864 24.910 1.00 72.00 172 ALA A N 1
ATOM 1356 C CA . ALA A 1 172 ? -2.395 2.118 25.597 1.00 72.00 172 ALA A CA 1
ATOM 1357 C C . ALA A 1 172 ? -1.863 1.881 27.027 1.00 72.00 172 ALA A C 1
ATOM 1359 O O . ALA A 1 172 ? -0.879 2.489 27.446 1.00 72.00 172 ALA A O 1
ATOM 1360 N N . GLY A 1 173 ? -2.461 0.934 27.760 1.00 62.53 173 GLY A N 1
ATOM 1361 C CA . GLY A 1 173 ? -2.028 0.572 29.112 1.00 62.53 173 GLY A CA 1
ATOM 1362 C C . GLY A 1 173 ? -0.736 -0.255 29.189 1.00 62.53 173 GLY A C 1
ATOM 1363 O O . GLY A 1 173 ? -0.165 -0.387 30.273 1.00 62.53 173 GLY A O 1
ATOM 1364 N N . LYS A 1 174 ? -0.269 -0.866 28.094 1.00 60.75 174 LYS A N 1
ATOM 1365 C CA . LYS A 1 174 ? 1.047 -1.533 28.046 1.00 60.75 174 LYS A CA 1
ATOM 1366 C C . LYS A 1 174 ? 2.166 -0.520 27.827 1.00 60.75 174 LYS A C 1
ATOM 1368 O O . LYS A 1 174 ? 3.100 -0.498 28.616 1.00 60.75 174 LYS A O 1
ATOM 1373 N N . ARG A 1 175 ? 1.991 0.398 26.874 1.00 56.03 175 ARG A N 1
ATOM 1374 C CA . ARG A 1 175 ? 2.966 1.460 26.582 1.00 56.03 175 ARG A CA 1
ATOM 1375 C C . ARG A 1 175 ? 3.322 2.321 27.791 1.00 56.03 175 ARG A C 1
ATOM 1377 O O . ARG A 1 175 ? 4.494 2.546 28.052 1.00 56.03 175 ARG A O 1
ATOM 1384 N N . HIS A 1 176 ? 2.330 2.703 28.595 1.00 52.09 176 HIS A N 1
ATOM 1385 C CA . HIS A 1 176 ? 2.572 3.513 29.794 1.00 52.09 176 HIS A CA 1
ATOM 1386 C C . HIS A 1 176 ? 3.402 2.788 30.879 1.00 52.09 176 HIS A C 1
ATOM 1388 O O . HIS A 1 176 ? 3.908 3.435 31.792 1.00 52.09 176 HIS A O 1
ATOM 1394 N N . ARG A 1 177 ? 3.531 1.453 30.817 1.00 47.41 177 ARG A N 1
ATOM 1395 C CA . ARG A 1 177 ? 4.376 0.662 31.730 1.00 47.41 177 ARG A CA 1
ATOM 1396 C C . ARG A 1 177 ? 5.787 0.417 31.204 1.00 47.41 177 ARG A C 1
ATOM 1398 O O . ARG A 1 177 ? 6.660 0.162 32.019 1.00 47.41 177 ARG A O 1
ATOM 1405 N N . ASP A 1 178 ? 5.997 0.495 29.894 1.00 47.56 178 ASP A N 1
ATOM 1406 C CA . ASP A 1 178 ? 7.312 0.285 29.275 1.00 47.56 178 ASP A CA 1
ATOM 1407 C C . ASP A 1 178 ? 8.152 1.584 29.228 1.00 47.56 178 ASP A C 1
ATOM 1409 O O . ASP A 1 178 ? 9.344 1.541 28.934 1.00 47.56 178 ASP A O 1
ATOM 1413 N N . GLU A 1 179 ? 7.546 2.735 29.546 1.00 43.22 179 GLU A N 1
ATOM 1414 C CA . GLU A 1 179 ? 8.182 4.065 29.602 1.00 43.22 179 GLU A CA 1
ATOM 1415 C C . GLU A 1 179 ? 8.496 4.557 31.039 1.00 43.22 179 GLU A C 1
ATOM 1417 O O . GLU A 1 179 ? 8.907 5.707 31.210 1.00 43.22 179 GLU A O 1
ATOM 1422 N N . VAL A 1 180 ? 8.314 3.713 32.071 1.00 38.53 180 VAL A N 1
ATOM 1423 C CA . VAL A 1 180 ? 8.571 4.030 33.499 1.00 38.53 180 VAL A CA 1
ATOM 1424 C C . VAL A 1 180 ? 9.667 3.148 34.085 1.00 38.53 180 VAL A C 1
ATOM 1426 O O . VAL A 1 180 ? 9.594 1.915 33.897 1.00 38.53 180 VAL A O 1
#

InterPro domains:
  IPR010730 Heterokaryon incompatibility [PF06985] (25-127)

Foldseek 3Di:
DWWWFQDPVRAIDIDDDDPVDDDDAAEDDDDDDPPPLFDAQVCSVPPNVVHVNVVVVSVRNVVCVVVVHRTYDDVRRRDDPVDLPVVCVVCVVCLVVCCVQQVDDSCVVSVHDLVVDDPVSLLSSLVNDDDPALLVSLVVCCVSLVFDDDDDGPPGNVVSNVVSVVRSVVVVVVVVVVVD